Protein AF-A0A3E0NSW4-F1 (afdb_monomer)

Nearest PDB structures (foldseek):
  7zkp-assembly1_A  TM=2.364E-01  e=5.242E+00  Yarrowia lipolytica

Solvent-accessible surface area (backbone atoms only — not comparable to full-atom values): 11946 Å² total; per-residue (Å²): 139,84,84,80,81,76,79,80,78,79,78,86,52,72,66,61,54,51,54,52,55,52,53,52,49,58,53,45,68,64,45,51,64,57,50,54,53,53,49,52,54,51,24,51,52,48,34,55,50,50,49,51,54,52,52,52,30,52,51,55,50,52,54,52,48,53,53,28,44,77,70,74,61,62,73,70,96,61,79,60,75,42,60,52,77,40,79,48,53,70,68,55,54,33,53,69,34,46,32,94,87,58,87,56,57,48,94,72,75,78,61,51,42,56,79,67,43,60,55,46,37,30,50,24,31,42,68,86,66,70,98,84,69,78,85,79,78,62,68,43,43,37,40,34,37,69,33,52,55,63,96,81,46,68,74,64,90,77,72,78,74,70,89,82,71,80,68,90,66,63,66,84,59,57,76,48,56,40,30,37,38,75,97,40,62,61,32,61,78,37,77,84,75,84,132

pLDDT: mean 74.14, std 17.78, range [32.06, 97.12]

Mean predicted aligned error: 11.49 Å

Secondary structure (DSSP, 8-state):
---------PPPPHHHHHHHHHHHHHHHHHHHHHHHHHHHHHHHHHHHHHHHHHHHHHHHHHHHHHHHHHTT----SS-TT-SS-EEE-HHHHHHHHS-SSS--S-S----B-TTSPBPEEEEEE-----TTS--S--EEEEEEEPPPPBTTBPPPTTTT-S-----PPPTT--SS-EEEETTEEEE-PPP----

Radius of gyration: 26.44 Å; Cα contacts (8 Å, |Δi|>4): 235; chains: 1; bounding box: 97×44×67 Å

Structure (mmCIF, N/CA/C/O backbone):
data_AF-A0A3E0NSW4-F1
#
_entry.id   AF-A0A3E0NSW4-F1
#
loop_
_atom_site.group_PDB
_atom_site.id
_atom_site.type_symbol
_atom_site.label_atom_id
_atom_site.label_alt_id
_atom_site.label_comp_id
_atom_site.label_asym_id
_atom_site.label_entity_id
_atom_site.label_seq_id
_atom_site.pdbx_PDB_ins_code
_atom_site.Cartn_x
_atom_site.Cartn_y
_atom_site.Cartn_z
_atom_site.occupancy
_atom_site.B_iso_or_equiv
_atom_site.auth_seq_id
_atom_site.auth_comp_id
_atom_site.auth_asym_id
_atom_site.auth_atom_id
_atom_site.pdbx_PDB_model_num
ATOM 1 N N . MET A 1 1 ? -68.746 24.363 23.152 1.00 44.44 1 MET A N 1
ATOM 2 C CA . MET A 1 1 ? -67.810 23.915 24.208 1.00 44.44 1 MET A CA 1
ATOM 3 C C . MET A 1 1 ? -66.669 23.159 23.544 1.00 44.44 1 MET A C 1
ATOM 5 O O . MET A 1 1 ? -66.931 22.133 22.938 1.00 44.44 1 MET A O 1
ATOM 9 N N . LEU A 1 2 ? -65.439 23.674 23.608 1.00 59.16 2 LEU A N 1
ATOM 10 C CA . LEU A 1 2 ? -64.235 23.021 23.075 1.00 59.16 2 LEU A CA 1
ATOM 11 C C . LEU A 1 2 ? -63.322 22.696 24.264 1.00 59.16 2 LEU A C 1
ATOM 13 O O . LEU A 1 2 ? -62.703 23.588 24.843 1.00 59.16 2 LEU A O 1
ATOM 17 N N . GLN A 1 3 ? -63.311 21.428 24.682 1.00 62.03 3 GLN A N 1
ATOM 18 C CA . GLN A 1 3 ? -62.452 20.938 25.759 1.00 62.03 3 GLN A CA 1
ATOM 19 C C . GLN A 1 3 ? -61.011 20.835 25.251 1.00 62.03 3 GLN A C 1
ATOM 21 O O . GLN A 1 3 ? -60.689 20.054 24.360 1.00 62.03 3 GLN A O 1
ATOM 26 N N . LYS A 1 4 ? -60.142 21.663 25.829 1.00 62.16 4 LYS A N 1
ATOM 27 C CA . LYS A 1 4 ? -58.712 21.736 25.535 1.00 62.16 4 LYS A CA 1
ATOM 28 C C . LYS A 1 4 ? -58.022 20.494 26.115 1.00 62.16 4 LYS A C 1
ATOM 30 O O . LYS A 1 4 ? -57.867 20.383 27.331 1.00 62.16 4 LYS A O 1
ATOM 35 N N . LEU A 1 5 ? -57.619 19.561 25.254 1.00 68.56 5 LEU A N 1
ATOM 36 C CA . LEU A 1 5 ? -56.777 18.422 25.622 1.00 68.56 5 LEU A CA 1
ATOM 37 C C . LEU A 1 5 ? -55.407 18.951 26.070 1.00 68.56 5 LEU A C 1
ATOM 39 O O . LEU A 1 5 ? -54.613 19.445 25.271 1.00 68.56 5 LEU A O 1
ATOM 43 N N . ARG A 1 6 ? -55.149 18.914 27.379 1.00 65.62 6 ARG A N 1
ATOM 44 C CA . ARG A 1 6 ? -53.868 19.319 27.963 1.00 65.62 6 ARG A CA 1
ATOM 45 C C . ARG A 1 6 ? -52.863 18.185 27.755 1.00 65.62 6 ARG A C 1
ATOM 47 O O . ARG A 1 6 ? -52.816 17.261 28.563 1.00 65.62 6 ARG A O 1
ATOM 54 N N . ASN A 1 7 ? -52.076 18.263 26.681 1.00 64.69 7 ASN A N 1
ATOM 55 C CA . ASN A 1 7 ? -50.923 17.387 26.466 1.00 64.69 7 ASN A CA 1
ATOM 56 C C . ASN A 1 7 ? -49.967 17.512 27.659 1.00 64.69 7 ASN A C 1
ATOM 58 O O . ASN A 1 7 ? -49.338 18.548 27.866 1.00 64.69 7 ASN A O 1
ATOM 62 N N . ARG A 1 8 ? -49.885 16.456 28.472 1.00 65.94 8 ARG A N 1
ATOM 63 C CA . ARG A 1 8 ? -48.862 16.305 29.507 1.00 65.94 8 ARG A CA 1
ATOM 64 C C . ARG A 1 8 ? -47.557 15.919 28.819 1.00 65.94 8 ARG A C 1
ATOM 66 O O . ARG A 1 8 ? -47.275 14.740 28.651 1.00 65.94 8 ARG A O 1
ATOM 73 N N . GLN A 1 9 ? -46.784 16.910 28.391 1.00 68.31 9 GLN A N 1
ATOM 74 C CA . GLN A 1 9 ? -45.377 16.689 28.066 1.00 68.31 9 GLN A CA 1
ATOM 75 C C . GLN A 1 9 ? -44.645 16.405 29.384 1.00 68.31 9 GLN A C 1
ATOM 77 O O . GLN A 1 9 ? -44.501 17.292 30.223 1.00 68.31 9 GLN A O 1
ATOM 82 N N . GLY A 1 10 ? -44.288 15.139 29.608 1.00 74.25 10 GLY A N 1
ATOM 83 C CA . GLY A 1 10 ? -43.427 14.734 30.718 1.00 74.25 10 GLY A CA 1
ATOM 84 C C . GLY A 1 10 ? -42.009 15.249 30.478 1.00 74.25 10 GLY A C 1
ATOM 85 O O . GLY A 1 10 ? -41.475 15.081 29.385 1.00 74.25 10 GLY A O 1
ATOM 86 N N . GLY A 1 11 ? -41.427 15.920 31.472 1.00 78.00 11 GLY A N 1
ATOM 87 C CA . GLY A 1 11 ? -40.027 16.340 31.431 1.00 78.00 11 GLY A CA 1
ATOM 88 C C . GLY A 1 11 ? -39.089 15.147 31.625 1.00 78.00 11 GLY A C 1
ATOM 89 O O . GLY A 1 11 ? -39.410 14.232 32.379 1.00 78.00 11 GLY A O 1
ATOM 90 N N . PHE A 1 12 ? -37.941 15.176 30.949 1.00 79.88 12 PHE A N 1
ATOM 91 C CA . PHE A 1 12 ? -36.874 14.181 31.081 1.00 79.88 12 PHE A CA 1
ATOM 92 C C . PHE A 1 12 ? -36.301 14.219 32.504 1.00 79.88 12 PHE A C 1
ATOM 94 O O . PHE A 1 12 ? -35.966 15.302 32.996 1.00 79.88 12 PHE A O 1
ATOM 101 N N . THR A 1 13 ? -36.190 13.079 33.187 1.00 91.25 13 THR A N 1
ATOM 102 C CA . THR A 1 13 ? -35.596 13.060 34.529 1.00 91.25 13 THR A CA 1
ATOM 103 C C . THR A 1 13 ? -34.068 12.995 34.446 1.00 91.25 13 THR A C 1
ATOM 105 O O . THR A 1 13 ? -33.490 12.3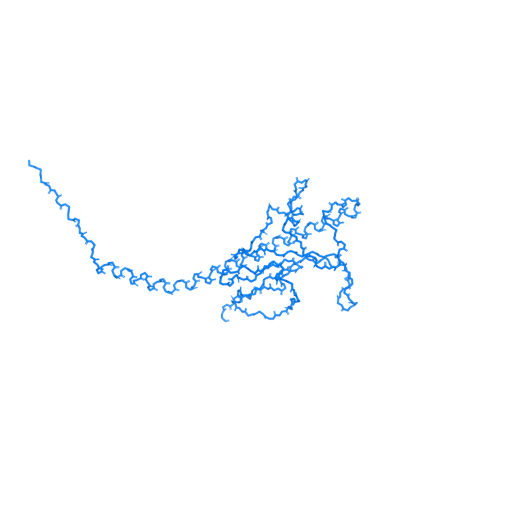66 33.559 1.00 91.25 13 THR A O 1
ATOM 108 N N . LEU A 1 14 ? -33.375 13.633 35.397 1.00 90.81 14 LEU A N 1
ATOM 109 C CA . LEU A 1 14 ? -31.908 13.569 35.474 1.00 90.81 14 LEU A CA 1
ATOM 110 C C . LEU A 1 14 ? -31.402 12.138 35.703 1.00 90.81 14 LEU A C 1
ATOM 112 O O . LEU A 1 14 ? -30.326 11.783 35.228 1.00 90.81 14 LEU A O 1
ATOM 116 N N . ILE A 1 15 ? -32.183 11.315 36.410 1.00 92.94 15 ILE A N 1
ATOM 117 C CA . ILE A 1 15 ? -31.828 9.921 36.681 1.00 92.94 15 ILE A CA 1
ATOM 118 C C . ILE A 1 15 ? -31.930 9.047 35.426 1.00 92.94 15 ILE A C 1
ATOM 120 O O . ILE A 1 15 ? -31.058 8.209 35.210 1.00 92.94 15 ILE A O 1
ATOM 124 N N . GLU A 1 16 ? -32.922 9.283 34.560 1.00 91.75 16 GLU A N 1
ATOM 125 C CA . GLU A 1 16 ? -33.013 8.610 33.258 1.00 91.75 16 GLU A CA 1
ATOM 126 C C . GLU A 1 16 ? -31.796 8.936 32.393 1.00 91.75 16 GLU A C 1
ATOM 128 O O . GLU A 1 16 ? -31.200 8.032 31.810 1.00 91.75 16 GLU A O 1
ATOM 133 N N . LEU A 1 17 ? -31.363 10.201 32.370 1.00 91.62 17 LEU A N 1
ATOM 134 C CA . LEU A 1 17 ? -30.158 10.583 31.633 1.00 91.62 17 LEU A CA 1
ATOM 135 C C . LEU A 1 17 ? -28.900 9.906 32.196 1.00 91.62 17 LEU A C 1
ATOM 137 O O . LEU A 1 17 ? -28.071 9.415 31.432 1.00 91.62 17 LEU A O 1
ATOM 141 N N . LEU A 1 18 ? -28.777 9.849 33.525 1.00 94.19 18 LEU A N 1
ATOM 142 C CA . LEU A 1 18 ? -27.638 9.246 34.223 1.00 94.19 18 LEU A CA 1
ATOM 143 C C . LEU A 1 18 ? -27.483 7.750 33.927 1.00 94.19 18 LEU A C 1
ATOM 145 O O . LEU A 1 18 ? -26.371 7.283 33.687 1.00 94.19 18 LEU A O 1
ATOM 149 N N . ILE A 1 19 ? -28.584 6.998 33.910 1.00 95.06 19 ILE A N 1
ATOM 150 C CA . ILE A 1 19 ? -28.545 5.561 33.607 1.00 95.06 19 ILE A CA 1
ATOM 151 C C . ILE A 1 19 ? -28.139 5.332 32.146 1.00 95.06 19 ILE A C 1
ATOM 153 O O . ILE A 1 19 ? -27.338 4.442 31.860 1.00 95.06 19 ILE A O 1
ATOM 157 N N . VAL A 1 20 ? -28.632 6.159 31.219 1.00 95.50 20 VAL A N 1
ATOM 158 C CA . VAL A 1 20 ? -28.308 6.035 29.790 1.00 95.50 20 VAL A CA 1
ATOM 159 C C . VAL A 1 20 ? -26.815 6.247 29.540 1.00 95.50 20 VAL A C 1
ATOM 161 O O . VAL A 1 20 ? -26.183 5.412 28.890 1.00 95.50 20 VAL A O 1
ATOM 164 N N . ILE A 1 21 ? -26.220 7.310 30.091 1.00 96.19 21 ILE A N 1
ATOM 165 C CA . ILE A 1 21 ? -24.779 7.556 29.919 1.00 96.19 21 ILE A CA 1
ATOM 166 C C . ILE A 1 21 ? -23.926 6.482 30.605 1.00 96.19 21 ILE A C 1
ATOM 168 O O . ILE A 1 21 ? -22.865 6.138 30.088 1.00 96.19 21 ILE A O 1
ATOM 172 N N . ALA A 1 22 ? -24.397 5.905 31.717 1.00 96.44 22 ALA A N 1
ATOM 173 C CA . ALA A 1 22 ? -23.704 4.812 32.395 1.00 96.44 22 ALA A CA 1
ATOM 174 C C . ALA A 1 22 ? -23.644 3.549 31.519 1.00 96.44 22 ALA A C 1
ATOM 176 O O . ALA A 1 22 ? -22.578 2.953 31.372 1.00 96.44 22 ALA A O 1
ATOM 177 N N . ILE A 1 23 ? -24.758 3.172 30.880 1.00 96.81 23 ILE A N 1
ATOM 178 C CA . ILE A 1 23 ? -24.804 2.014 29.973 1.00 96.81 23 ILE A CA 1
ATOM 179 C C . ILE A 1 23 ? -23.928 2.258 28.735 1.00 96.81 23 ILE A C 1
ATOM 181 O O . ILE A 1 23 ? -23.138 1.387 28.367 1.00 96.81 23 ILE A O 1
ATOM 185 N N . ILE A 1 24 ? -24.014 3.447 28.123 1.00 96.62 24 ILE A N 1
ATOM 186 C CA . ILE A 1 24 ? -23.165 3.816 26.977 1.00 96.62 24 ILE A CA 1
ATOM 187 C C . ILE A 1 24 ? -21.681 3.765 27.368 1.00 96.62 24 ILE A C 1
ATOM 189 O O . ILE A 1 24 ? -20.874 3.245 26.601 1.00 96.62 24 ILE A O 1
ATOM 193 N N . GLY A 1 25 ? -21.325 4.236 28.568 1.00 96.81 25 GLY A N 1
ATOM 194 C CA . GLY A 1 25 ? -19.955 4.195 29.083 1.00 96.81 25 GLY A CA 1
ATOM 195 C C . GLY A 1 25 ? -19.394 2.776 29.203 1.00 96.81 25 GLY A C 1
ATOM 196 O O . GLY A 1 25 ? -18.266 2.530 28.778 1.00 96.81 25 GLY A O 1
ATOM 197 N N . ILE A 1 26 ? -20.189 1.824 29.706 1.00 96.25 26 ILE A N 1
ATOM 198 C CA . ILE A 1 26 ? -19.780 0.412 29.823 1.00 96.25 26 ILE A CA 1
ATOM 199 C C . ILE A 1 26 ? -19.549 -0.207 28.439 1.00 96.25 26 ILE A C 1
ATOM 201 O O . ILE A 1 26 ? -18.533 -0.865 28.216 1.00 96.25 26 ILE A O 1
ATOM 205 N N . ILE A 1 27 ? -20.468 0.025 27.495 1.00 97.12 27 ILE A N 1
ATOM 206 C CA . ILE A 1 27 ? -20.349 -0.501 26.127 1.00 97.12 27 ILE A CA 1
ATOM 207 C C . ILE A 1 27 ? -19.118 0.096 25.433 1.00 97.12 27 ILE A C 1
ATOM 209 O O . ILE A 1 27 ? -18.331 -0.636 24.832 1.00 97.12 27 ILE A O 1
ATOM 213 N N . ALA A 1 28 ? -18.923 1.412 25.548 1.00 95.75 28 ALA A N 1
ATOM 214 C CA . ALA A 1 28 ? -17.795 2.112 24.946 1.00 95.75 28 ALA A CA 1
ATOM 215 C C . ALA A 1 28 ? -16.447 1.607 25.484 1.00 95.75 28 ALA A C 1
ATOM 217 O O . ALA A 1 28 ? -15.529 1.390 24.696 1.00 95.75 28 ALA A O 1
ATOM 218 N N . ALA A 1 29 ? -16.335 1.349 26.792 1.00 95.62 29 ALA A N 1
ATOM 219 C CA . ALA A 1 29 ? -15.096 0.877 27.413 1.00 95.62 29 ALA A CA 1
ATOM 220 C C . ALA A 1 29 ? -14.592 -0.458 26.833 1.00 95.62 29 ALA A C 1
ATOM 222 O O . ALA A 1 29 ? -13.389 -0.637 26.666 1.00 95.62 29 ALA A O 1
ATOM 223 N N . ILE A 1 30 ? -15.500 -1.378 26.491 1.00 94.38 30 ILE A N 1
ATOM 224 C CA . ILE A 1 30 ? -15.143 -2.680 25.902 1.00 94.38 30 ILE A CA 1
ATOM 225 C C . ILE A 1 30 ? -14.949 -2.560 24.383 1.00 94.38 30 ILE A C 1
ATOM 227 O O . ILE A 1 30 ? -14.081 -3.211 23.802 1.00 94.38 30 ILE A O 1
ATOM 231 N N . LEU A 1 31 ? -15.758 -1.729 23.722 1.00 94.38 31 LEU A N 1
ATOM 232 C CA . LEU A 1 31 ? -15.788 -1.636 22.265 1.00 94.38 31 LEU A CA 1
ATOM 233 C C . LEU A 1 31 ? -14.609 -0.843 21.684 1.00 94.38 31 LEU A C 1
ATOM 235 O O . LEU A 1 31 ? -14.054 -1.250 20.665 1.00 94.38 31 LEU A O 1
ATOM 239 N N . ILE A 1 32 ? -14.227 0.274 22.309 1.00 94.25 32 ILE A N 1
ATOM 240 C CA . ILE A 1 32 ? -13.189 1.184 21.799 1.00 94.25 32 ILE A CA 1
ATOM 241 C C . ILE A 1 32 ? -11.845 0.481 21.539 1.00 94.25 32 ILE A C 1
ATOM 243 O O . ILE A 1 32 ? -11.350 0.616 20.420 1.00 94.25 32 ILE A O 1
ATOM 247 N N . PRO A 1 33 ? -11.237 -0.276 22.477 1.00 90.19 33 PRO A N 1
ATOM 248 C CA . PRO A 1 33 ? -9.936 -0.900 22.218 1.00 90.19 33 PRO A CA 1
ATOM 249 C C . PRO A 1 33 ? -9.987 -1.897 21.051 1.00 90.19 33 PRO A C 1
ATOM 251 O O . PRO A 1 33 ? -9.112 -1.882 20.186 1.00 90.19 33 PRO A O 1
ATOM 254 N N . ASN A 1 34 ? -11.054 -2.697 20.967 1.00 90.25 34 ASN A N 1
ATOM 255 C CA . ASN A 1 34 ? -11.255 -3.655 19.878 1.00 90.25 34 ASN A CA 1
ATOM 256 C C . ASN A 1 34 ? -11.450 -2.957 18.526 1.00 90.25 34 ASN A C 1
ATOM 258 O O . ASN A 1 34 ? -10.921 -3.404 17.509 1.00 90.25 34 ASN A O 1
ATOM 262 N N . LEU A 1 35 ? -12.192 -1.847 18.511 1.00 91.88 35 LEU A N 1
ATOM 263 C CA . LEU A 1 35 ? -12.380 -1.037 17.313 1.00 91.88 35 LEU A CA 1
ATOM 264 C C . LEU A 1 35 ? -11.054 -0.435 16.839 1.00 91.88 35 LEU A C 1
ATOM 266 O O . LEU A 1 35 ? -10.766 -0.470 15.646 1.00 91.88 35 LEU A O 1
ATOM 270 N N . LEU A 1 36 ? -10.237 0.092 17.755 1.00 89.88 36 LEU A N 1
ATOM 271 C CA . LEU A 1 36 ? -8.941 0.678 17.413 1.00 89.88 36 LEU A CA 1
ATOM 272 C C . LEU A 1 36 ? -8.004 -0.352 16.774 1.00 89.88 36 LEU A C 1
ATOM 274 O O . LEU A 1 36 ? -7.417 -0.055 15.735 1.00 89.88 36 LEU A O 1
ATOM 278 N N . ASP A 1 37 ? -7.911 -1.562 17.327 1.00 86.69 37 ASP A N 1
ATOM 279 C CA . ASP A 1 37 ? -7.108 -2.643 16.741 1.00 86.69 37 ASP A CA 1
ATOM 280 C C . ASP A 1 37 ? -7.657 -3.097 15.375 1.00 86.69 37 ASP A C 1
ATOM 282 O O . ASP A 1 37 ? -6.906 -3.231 14.407 1.00 86.69 37 ASP A O 1
ATOM 286 N N . ALA A 1 38 ? -8.980 -3.245 15.241 1.00 89.25 38 ALA A N 1
ATOM 287 C CA . ALA A 1 38 ? -9.609 -3.574 13.962 1.00 89.25 38 ALA A CA 1
ATOM 288 C C . ALA A 1 38 ? -9.317 -2.520 12.877 1.00 89.25 38 ALA A C 1
ATOM 290 O O . ALA A 1 38 ? -9.060 -2.872 11.722 1.00 89.25 38 ALA A O 1
ATOM 291 N N . LEU A 1 39 ? -9.301 -1.235 13.248 1.00 89.69 39 LEU A N 1
ATOM 292 C CA . LEU A 1 39 ? -8.916 -0.149 12.349 1.00 89.69 39 LEU A CA 1
ATOM 293 C C . LEU A 1 39 ? -7.444 -0.258 11.930 1.00 89.69 39 LEU A C 1
ATOM 295 O O . LEU A 1 39 ? -7.165 -0.124 10.740 1.00 89.69 39 LEU A O 1
ATOM 299 N N . GLN A 1 40 ? -6.513 -0.553 12.848 1.00 87.12 40 GLN A N 1
ATOM 300 C CA . GLN A 1 40 ? -5.096 -0.750 12.491 1.00 87.12 40 GLN A CA 1
ATOM 301 C C . GLN A 1 40 ? -4.917 -1.917 11.513 1.00 87.12 40 GLN A C 1
ATOM 303 O O . GLN A 1 40 ? -4.267 -1.766 10.478 1.00 87.12 40 GLN A O 1
ATOM 308 N N . LYS A 1 41 ? -5.582 -3.049 11.767 1.00 85.94 41 LYS A N 1
ATOM 309 C CA . LYS A 1 41 ? -5.580 -4.209 10.859 1.00 85.94 41 LYS A CA 1
ATOM 310 C C . LYS A 1 41 ? -6.140 -3.868 9.483 1.00 85.94 41 LYS A C 1
ATOM 312 O O . LYS A 1 41 ? -5.630 -4.346 8.472 1.00 85.94 41 LYS A O 1
ATOM 317 N N . SER A 1 42 ? -7.197 -3.059 9.424 1.00 90.38 42 SER A N 1
ATOM 318 C CA . SER A 1 42 ? -7.780 -2.625 8.152 1.00 90.38 42 SER A CA 1
ATOM 319 C C . SER A 1 42 ? -6.817 -1.745 7.358 1.00 90.38 42 SER A C 1
ATOM 321 O O . SER A 1 42 ? -6.667 -1.949 6.155 1.00 90.38 42 SER A O 1
ATOM 323 N N . LYS A 1 43 ? -6.156 -0.789 8.022 1.00 90.44 43 LYS A N 1
ATOM 324 C CA . LYS A 1 43 ? -5.154 0.095 7.406 1.00 90.44 43 LYS A CA 1
ATOM 325 C C . LYS A 1 43 ? -4.001 -0.707 6.820 1.00 90.44 43 LYS A C 1
ATOM 327 O O . LYS A 1 43 ? -3.689 -0.570 5.647 1.00 90.44 43 LYS A O 1
ATOM 332 N N . GLN A 1 44 ? -3.481 -1.638 7.604 1.00 86.69 44 GLN A N 1
ATOM 333 C CA . GLN A 1 44 ? -2.424 -2.545 7.193 1.00 86.69 44 GLN A CA 1
ATOM 334 C C . GLN A 1 44 ? -2.794 -3.414 5.988 1.00 86.69 44 GLN A C 1
ATOM 336 O O . GLN A 1 44 ? -2.022 -3.532 5.041 1.00 86.69 44 GLN A O 1
ATOM 341 N N . LYS A 1 45 ? -3.986 -4.021 5.997 1.00 88.88 45 LYS A N 1
ATOM 342 C CA . LYS A 1 45 ? -4.458 -4.833 4.866 1.00 88.88 45 LYS A CA 1
ATOM 343 C C . LYS A 1 45 ? -4.587 -4.011 3.589 1.00 88.88 45 LYS A C 1
ATOM 345 O O . LYS A 1 45 ? -4.255 -4.527 2.526 1.00 88.88 45 LYS A O 1
ATOM 350 N N . ARG A 1 46 ? -5.052 -2.763 3.702 1.00 92.75 46 ARG A N 1
ATOM 351 C CA . ARG A 1 46 ? -5.092 -1.818 2.583 1.00 92.75 46 ARG A CA 1
ATOM 352 C C . ARG A 1 46 ? -3.681 -1.562 2.057 1.00 92.75 46 ARG A C 1
ATOM 354 O O . ARG A 1 46 ? -3.448 -1.829 0.887 1.00 92.75 46 ARG A O 1
ATOM 361 N N . THR A 1 47 ? -2.741 -1.195 2.931 1.00 91.69 47 THR A N 1
ATOM 362 C CA . THR A 1 47 ? -1.334 -0.976 2.564 1.00 91.69 47 THR A CA 1
ATOM 363 C C . THR A 1 47 ? -0.750 -2.163 1.795 1.00 91.69 47 THR A C 1
ATOM 365 O O . THR A 1 47 ? -0.214 -2.020 0.703 1.00 91.69 47 THR A O 1
ATOM 368 N N . MET A 1 48 ? -0.920 -3.381 2.312 1.00 89.75 48 MET A N 1
ATOM 369 C CA . MET A 1 48 ? -0.399 -4.580 1.651 1.00 89.75 48 MET A CA 1
ATOM 370 C C . MET A 1 48 ? -1.068 -4.872 0.300 1.00 89.75 48 MET A C 1
ATOM 372 O O . MET A 1 48 ? -0.435 -5.449 -0.586 1.00 89.75 48 MET A O 1
ATOM 376 N N . ALA A 1 49 ? -2.354 -4.550 0.145 1.00 92.81 49 ALA A N 1
ATOM 377 C CA . ALA A 1 49 ? -3.068 -4.724 -1.117 1.00 92.81 49 ALA A CA 1
ATOM 378 C C . ALA A 1 49 ? -2.589 -3.716 -2.171 1.00 92.81 49 ALA A C 1
ATOM 380 O O . ALA A 1 49 ? -2.346 -4.106 -3.315 1.00 92.81 49 ALA A O 1
ATOM 381 N N . ASP A 1 50 ? -2.391 -2.466 -1.758 1.00 94.56 50 ASP A N 1
ATOM 382 C CA . ASP A 1 50 ? -1.852 -1.388 -2.583 1.00 94.56 50 ASP A CA 1
ATOM 383 C C . ASP A 1 50 ? -0.448 -1.763 -3.085 1.00 94.56 50 ASP A C 1
ATOM 385 O O . ASP A 1 50 ? -0.230 -1.836 -4.292 1.00 94.56 50 ASP A O 1
ATOM 389 N N . MET A 1 51 ? 0.462 -2.162 -2.186 1.00 91.88 51 MET A N 1
ATOM 390 C CA . MET A 1 51 ? 1.824 -2.592 -2.545 1.00 91.88 51 MET A CA 1
ATOM 391 C C . MET A 1 51 ? 1.838 -3.770 -3.529 1.00 91.88 51 MET A C 1
ATOM 393 O O . MET A 1 51 ? 2.595 -3.761 -4.496 1.00 91.88 51 MET A O 1
ATOM 397 N N . ARG A 1 52 ? 0.982 -4.783 -3.331 1.00 92.44 52 ARG A N 1
ATOM 398 C CA . ARG A 1 52 ? 0.877 -5.919 -4.268 1.00 92.44 52 ARG A CA 1
ATOM 399 C C . ARG A 1 52 ? 0.396 -5.485 -5.648 1.00 92.44 52 ARG A C 1
ATOM 401 O O . ARG A 1 52 ? 0.901 -5.986 -6.648 1.00 92.44 52 ARG A O 1
ATOM 408 N N . THR A 1 53 ? -0.595 -4.599 -5.691 1.00 94.75 53 THR A N 1
ATOM 409 C CA . THR A 1 53 ? -1.195 -4.127 -6.943 1.00 94.75 53 THR A CA 1
ATOM 410 C C . THR A 1 53 ? -0.196 -3.276 -7.718 1.00 94.75 53 THR A C 1
ATOM 412 O O . THR A 1 53 ? 0.035 -3.536 -8.897 1.00 94.75 53 THR A O 1
ATOM 415 N N . THR A 1 54 ? 0.465 -2.331 -7.046 1.00 93.50 54 THR A N 1
ATOM 416 C CA . THR A 1 54 ? 1.523 -1.511 -7.645 1.00 93.50 54 THR A CA 1
ATOM 417 C C . THR A 1 54 ? 2.698 -2.374 -8.096 1.00 93.50 54 THR A C 1
ATOM 419 O O . THR A 1 54 ? 3.152 -2.251 -9.226 1.00 93.50 54 THR A O 1
ATOM 422 N N . GLY A 1 55 ? 3.144 -3.319 -7.267 1.00 90.56 55 GLY A N 1
ATOM 423 C CA . GLY A 1 55 ? 4.224 -4.239 -7.613 1.00 90.56 55 GLY A CA 1
ATOM 424 C C . GLY A 1 55 ? 3.928 -5.099 -8.846 1.00 90.56 55 GLY A C 1
ATOM 425 O O . GLY A 1 55 ? 4.786 -5.264 -9.711 1.00 90.56 55 GLY A O 1
ATOM 426 N N . ALA A 1 56 ? 2.697 -5.603 -8.975 1.00 92.19 56 ALA A N 1
ATOM 427 C CA . ALA A 1 56 ? 2.258 -6.324 -10.169 1.00 92.19 56 ALA A CA 1
ATOM 428 C C . ALA A 1 56 ? 2.247 -5.430 -11.421 1.00 92.19 56 ALA A C 1
ATOM 430 O O . ALA A 1 56 ? 2.667 -5.876 -12.489 1.00 92.19 56 ALA A O 1
ATOM 431 N N . ALA A 1 57 ? 1.817 -4.171 -11.288 1.00 92.50 57 ALA A N 1
ATOM 432 C CA . ALA A 1 57 ? 1.845 -3.195 -12.376 1.00 92.50 57 ALA A CA 1
ATOM 433 C C . ALA A 1 57 ? 3.284 -2.883 -12.825 1.00 92.50 57 ALA A C 1
ATOM 435 O O . ALA A 1 57 ? 3.555 -2.862 -14.024 1.00 92.50 57 ALA A O 1
ATOM 436 N N . VAL A 1 58 ? 4.222 -2.733 -11.882 1.00 87.62 58 VAL A N 1
ATOM 437 C CA . VAL A 1 58 ? 5.651 -2.556 -12.192 1.00 87.62 58 VAL A CA 1
ATOM 438 C C . VAL A 1 58 ? 6.204 -3.762 -12.949 1.00 87.62 58 VAL A C 1
ATOM 440 O O . VAL A 1 58 ? 6.909 -3.578 -13.934 1.00 87.62 58 VAL A O 1
ATOM 443 N N . PHE A 1 59 ? 5.866 -4.995 -12.559 1.00 86.56 59 PHE A N 1
ATOM 444 C CA . PHE A 1 59 ? 6.326 -6.175 -13.300 1.00 86.56 59 PHE A CA 1
ATOM 445 C C . PHE A 1 59 ? 5.768 -6.266 -14.715 1.00 86.56 59 PHE A C 1
ATOM 447 O O . PHE A 1 59 ? 6.500 -6.653 -15.626 1.00 86.56 59 PHE A O 1
ATOM 454 N N . ALA A 1 60 ? 4.497 -5.911 -14.905 1.00 88.69 60 ALA A N 1
ATOM 455 C CA . ALA A 1 60 ? 3.911 -5.840 -16.237 1.00 88.69 60 ALA A CA 1
ATOM 456 C C . ALA A 1 60 ? 4.662 -4.817 -17.103 1.00 88.69 60 ALA A C 1
ATOM 458 O O . ALA A 1 60 ? 5.073 -5.146 -18.213 1.00 88.69 60 ALA A O 1
ATOM 459 N N . TRP A 1 61 ? 4.946 -3.634 -16.552 1.00 87.19 61 TRP A N 1
ATOM 460 C CA . TRP A 1 61 ? 5.735 -2.616 -17.241 1.00 87.19 61 TRP A CA 1
ATOM 461 C C . TRP A 1 61 ? 7.162 -3.083 -17.569 1.00 87.19 61 TRP A C 1
ATOM 463 O O . TRP A 1 61 ? 7.595 -2.941 -18.708 1.00 87.19 61 TRP A O 1
ATOM 473 N N . ILE A 1 62 ? 7.879 -3.700 -16.621 1.00 81.31 62 ILE A N 1
ATOM 474 C CA . ILE A 1 62 ? 9.232 -4.241 -16.860 1.00 81.31 62 ILE A CA 1
ATOM 475 C C . ILE A 1 62 ? 9.214 -5.267 -18.000 1.00 81.31 62 ILE A C 1
ATOM 477 O O . ILE A 1 62 ? 10.123 -5.285 -18.829 1.00 81.31 62 ILE A O 1
ATOM 481 N N . SER A 1 63 ? 8.193 -6.129 -18.047 1.00 83.00 63 SER A N 1
ATOM 482 C CA . SER A 1 63 ? 8.040 -7.133 -19.105 1.00 83.00 63 SER A CA 1
ATOM 483 C C . SER A 1 63 ? 7.876 -6.488 -20.484 1.00 83.00 63 SER A C 1
ATOM 485 O O . SER A 1 63 ? 8.531 -6.906 -21.442 1.00 83.00 63 SER A O 1
ATOM 487 N N . ASP A 1 64 ? 7.034 -5.462 -20.587 1.00 81.94 64 ASP A N 1
ATOM 488 C CA . ASP A 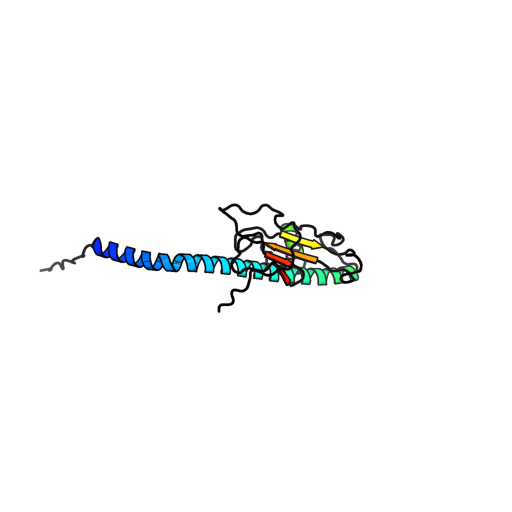1 64 ? 6.796 -4.751 -21.844 1.00 81.94 64 ASP A CA 1
ATOM 489 C C . ASP A 1 64 ? 8.019 -3.920 -22.263 1.00 81.94 64 ASP A C 1
ATOM 491 O O . ASP A 1 64 ? 8.395 -3.924 -23.438 1.00 81.94 64 ASP A O 1
ATOM 495 N N . GLU A 1 65 ? 8.714 -3.289 -21.314 1.00 78.62 65 GLU A N 1
ATOM 496 C CA . GLU A 1 65 ? 9.940 -2.532 -21.582 1.00 78.62 65 GLU A CA 1
ATOM 497 C C . GLU A 1 65 ? 11.090 -3.442 -22.037 1.00 78.62 65 GLU A C 1
ATOM 499 O O . GLU A 1 65 ? 11.852 -3.091 -22.944 1.00 78.62 65 GLU A O 1
ATOM 504 N N . ALA A 1 66 ? 11.204 -4.648 -21.472 1.00 76.38 66 ALA A N 1
ATOM 505 C CA . ALA A 1 66 ? 12.169 -5.645 -21.927 1.00 76.38 66 ALA A CA 1
ATOM 506 C C . ALA A 1 66 ? 11.897 -6.058 -23.385 1.00 76.38 66 ALA A C 1
ATOM 508 O O . ALA A 1 66 ? 12.828 -6.152 -24.193 1.00 76.38 66 ALA A O 1
ATOM 509 N N . ALA A 1 67 ? 10.624 -6.245 -23.752 1.00 77.94 67 ALA A N 1
ATOM 510 C CA . ALA A 1 67 ? 10.227 -6.536 -25.127 1.00 77.94 67 ALA A CA 1
ATOM 511 C C . ALA A 1 67 ? 10.507 -5.352 -26.073 1.00 77.94 67 ALA A C 1
ATOM 513 O O . ALA A 1 67 ? 11.047 -5.551 -27.165 1.00 77.94 67 ALA A O 1
ATOM 514 N N . ALA A 1 68 ? 10.207 -4.121 -25.649 1.00 75.56 68 ALA A N 1
ATOM 515 C CA . ALA A 1 68 ? 10.495 -2.905 -26.409 1.00 75.56 68 ALA A CA 1
ATOM 516 C C . ALA A 1 68 ? 12.004 -2.714 -26.631 1.00 75.56 68 ALA A C 1
ATOM 518 O O . ALA A 1 68 ? 12.436 -2.405 -27.744 1.00 75.56 68 ALA A O 1
ATOM 519 N N . THR A 1 69 ? 12.819 -2.975 -25.605 1.00 75.25 69 THR A N 1
ATOM 520 C CA . THR A 1 69 ? 14.286 -2.934 -25.680 1.00 75.25 69 THR A CA 1
ATOM 521 C C . THR A 1 69 ? 14.820 -3.940 -26.694 1.00 75.25 69 THR A C 1
ATOM 523 O O . THR A 1 69 ? 15.608 -3.573 -27.565 1.00 75.25 69 THR A O 1
ATOM 526 N N . ALA A 1 70 ? 14.349 -5.191 -26.648 1.00 73.75 70 ALA A N 1
ATOM 527 C CA . ALA A 1 70 ? 14.740 -6.224 -27.609 1.00 73.75 70 ALA A CA 1
ATOM 528 C C . ALA A 1 70 ? 14.361 -5.862 -29.060 1.00 73.75 70 ALA A C 1
ATOM 530 O O . ALA A 1 70 ? 15.051 -6.257 -30.000 1.00 73.75 70 ALA A O 1
ATOM 531 N N . ALA A 1 71 ? 13.296 -5.077 -29.242 1.00 74.75 71 ALA A N 1
ATOM 532 C CA . ALA A 1 71 ? 12.860 -4.553 -30.534 1.00 74.75 71 ALA A CA 1
ATOM 533 C C . ALA A 1 71 ? 13.563 -3.244 -30.959 1.00 74.75 71 ALA A C 1
ATOM 535 O O . ALA A 1 71 ? 13.278 -2.728 -32.041 1.00 74.75 71 ALA A O 1
ATOM 536 N N . GLY A 1 72 ? 14.461 -2.687 -30.135 1.00 76.62 72 GLY A N 1
ATOM 537 C CA . GLY A 1 72 ? 15.131 -1.408 -30.398 1.00 76.62 72 GLY A CA 1
ATOM 538 C C . GLY A 1 72 ? 14.218 -0.181 -30.276 1.00 76.62 72 GLY A C 1
ATOM 539 O O . GLY A 1 72 ? 14.489 0.841 -30.899 1.00 76.62 72 GLY A O 1
ATOM 540 N N . GLN A 1 73 ? 13.128 -0.292 -29.515 1.00 73.69 73 GLN A N 1
ATOM 541 C CA . GLN A 1 73 ? 12.078 0.722 -29.342 1.00 73.69 73 GLN A CA 1
ATOM 542 C C . GLN A 1 73 ? 11.941 1.184 -27.879 1.00 73.69 73 GLN A C 1
ATOM 544 O O . GLN A 1 73 ? 10.905 1.727 -27.503 1.00 73.69 73 GLN A O 1
ATOM 549 N N . SER A 1 74 ? 12.953 0.943 -27.039 1.00 67.62 74 SER A N 1
ATOM 550 C CA . SER A 1 74 ? 12.938 1.386 -25.638 1.00 67.62 74 SER A CA 1
ATOM 551 C C . SER A 1 74 ? 12.854 2.910 -25.551 1.00 67.62 74 SER A C 1
ATOM 553 O O . SER A 1 74 ? 13.587 3.634 -26.230 1.00 67.62 74 SER A O 1
ATOM 555 N N . GLY A 1 75 ? 11.933 3.378 -24.714 1.00 61.22 75 GLY A N 1
ATOM 556 C CA . GLY A 1 75 ? 11.672 4.792 -24.463 1.00 61.22 75 GLY A CA 1
ATOM 557 C C . GLY A 1 75 ? 11.386 5.076 -22.993 1.00 61.22 75 GLY A C 1
ATOM 558 O O . GLY A 1 75 ? 10.757 6.093 -22.699 1.00 61.22 75 GLY A O 1
ATOM 559 N N . ALA A 1 76 ? 11.793 4.178 -22.084 1.00 60.31 76 ALA A N 1
ATOM 560 C CA . ALA A 1 76 ? 11.583 4.359 -20.656 1.00 60.31 76 ALA A CA 1
ATOM 561 C C . ALA A 1 76 ? 12.109 5.732 -20.194 1.00 60.31 76 ALA A C 1
ATOM 563 O O . ALA A 1 76 ? 13.234 6.110 -20.531 1.00 60.31 76 ALA A O 1
ATOM 564 N N . PRO A 1 77 ? 11.329 6.482 -19.392 1.00 52.00 77 PRO A N 1
ATOM 565 C CA . PRO A 1 77 ? 11.733 7.797 -18.894 1.00 52.00 77 PRO A CA 1
ATOM 566 C C . PRO A 1 77 ? 12.905 7.736 -17.899 1.00 52.00 77 PRO A C 1
ATOM 568 O O . PRO A 1 77 ? 13.437 8.775 -17.518 1.00 52.00 77 PRO A O 1
ATOM 571 N N . PHE A 1 78 ? 13.321 6.536 -17.488 1.00 51.78 78 PHE A N 1
ATOM 572 C CA . PHE A 1 78 ? 14.424 6.296 -16.572 1.00 51.78 78 PHE A CA 1
ATOM 573 C C . PHE A 1 78 ? 15.291 5.138 -17.072 1.00 51.78 78 PHE A C 1
ATOM 575 O O . PHE A 1 78 ? 14.796 4.176 -17.661 1.00 51.78 78 PHE A O 1
ATOM 582 N N . SER A 1 79 ? 16.602 5.239 -16.845 1.00 51.62 79 SER A N 1
ATOM 583 C CA . SER A 1 79 ? 17.538 4.188 -17.230 1.00 51.62 79 SER A CA 1
ATOM 584 C C . SER A 1 79 ? 17.571 3.122 -16.148 1.00 51.62 79 SER A C 1
ATOM 586 O O . SER A 1 79 ? 18.038 3.364 -15.040 1.00 51.62 79 SER A O 1
ATOM 588 N N . LEU A 1 80 ? 17.138 1.916 -16.499 1.00 49.84 80 LEU A N 1
ATOM 589 C CA . LEU A 1 80 ? 17.249 0.725 -15.661 1.00 49.84 80 LEU A CA 1
ATOM 590 C C . LEU A 1 80 ? 18.707 0.255 -15.462 1.00 49.84 80 LEU A C 1
ATOM 592 O O . LEU A 1 80 ? 18.951 -0.784 -14.882 1.00 49.84 80 LEU A O 1
ATOM 596 N N . THR A 1 81 ? 19.706 0.984 -15.947 1.00 48.44 81 THR A N 1
ATOM 597 C CA . THR A 1 81 ? 21.114 0.561 -15.912 1.00 48.44 81 THR A CA 1
ATOM 598 C C . THR A 1 81 ? 21.827 0.807 -14.580 1.00 48.44 81 THR A C 1
ATOM 600 O O . THR A 1 81 ? 23.049 0.668 -14.541 1.00 48.44 81 THR A O 1
ATOM 603 N N . ASP A 1 82 ? 21.128 1.238 -13.525 1.00 45.19 82 ASP A N 1
ATOM 604 C CA . ASP A 1 82 ? 21.756 1.414 -12.213 1.00 45.19 82 ASP A CA 1
ATOM 605 C C . ASP A 1 82 ? 21.777 0.077 -11.442 1.00 45.19 82 ASP A C 1
ATOM 607 O O . ASP A 1 82 ? 20.713 -0.494 -11.167 1.00 45.19 82 ASP A O 1
ATOM 611 N N . PRO A 1 83 ? 22.970 -0.445 -11.096 1.00 52.19 83 PRO A N 1
ATOM 612 C CA . PRO A 1 83 ? 23.110 -1.657 -10.297 1.00 52.19 83 PRO A CA 1
ATOM 613 C C . PRO A 1 83 ? 22.683 -1.488 -8.831 1.00 52.19 83 PRO A C 1
ATOM 615 O O . PRO A 1 83 ? 22.566 -2.485 -8.119 1.00 52.19 83 PRO A O 1
ATOM 618 N N . GLN A 1 84 ? 22.497 -0.256 -8.350 1.00 57.84 84 GLN A N 1
ATOM 619 C CA . GLN A 1 84 ? 22.037 0.035 -6.994 1.00 57.84 84 GLN A CA 1
ATOM 620 C C . GLN A 1 84 ? 20.507 0.166 -6.952 1.00 57.84 84 GLN A C 1
ATOM 622 O O . GLN A 1 84 ? 19.888 0.683 -7.880 1.00 57.84 84 GLN A O 1
ATOM 627 N N . LEU A 1 85 ? 19.890 -0.272 -5.845 1.00 63.12 85 LEU A N 1
ATOM 628 C CA . LEU A 1 85 ? 18.493 0.050 -5.530 1.00 63.12 85 LEU A CA 1
ATOM 629 C C . LEU A 1 85 ? 18.375 1.559 -5.324 1.00 63.12 85 LEU A C 1
ATOM 631 O O . LEU A 1 85 ? 18.619 2.071 -4.234 1.00 63.12 85 LEU A O 1
ATOM 635 N N . THR A 1 86 ? 18.028 2.271 -6.390 1.00 68.44 86 THR A N 1
ATOM 636 C CA . THR A 1 86 ? 17.816 3.717 -6.344 1.00 68.44 86 THR A CA 1
ATOM 637 C C . THR A 1 86 ? 16.392 4.003 -5.897 1.00 68.44 86 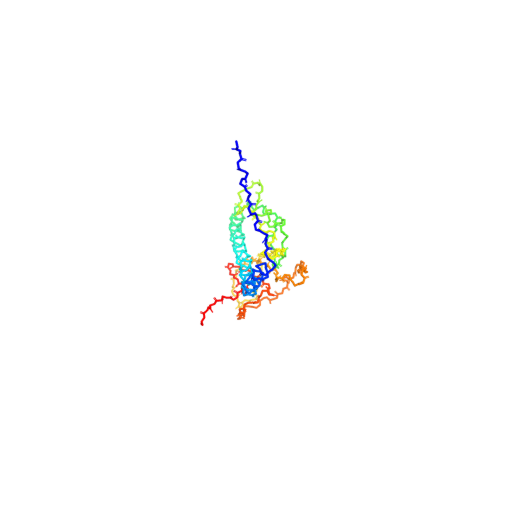THR A C 1
ATOM 639 O O . THR A 1 86 ? 15.455 3.323 -6.326 1.00 68.44 86 THR A O 1
ATOM 642 N N . SER A 1 87 ? 16.222 4.982 -5.004 1.00 72.88 87 SER A N 1
ATOM 643 C CA . SER A 1 87 ? 14.882 5.449 -4.664 1.00 72.88 87 SER A CA 1
ATOM 644 C C . SER A 1 87 ? 14.297 6.207 -5.854 1.00 72.88 87 SER A C 1
ATOM 646 O O . SER A 1 87 ? 14.969 6.994 -6.523 1.00 72.88 87 SER A O 1
ATOM 648 N N . VAL A 1 88 ? 13.031 5.930 -6.135 1.00 78.56 88 VAL A N 1
ATOM 649 C CA . VAL A 1 88 ? 12.274 6.483 -7.253 1.00 78.56 88 VAL A CA 1
ATOM 650 C C . VAL A 1 88 ? 11.158 7.332 -6.672 1.00 78.56 88 VAL A C 1
ATOM 652 O O . VAL A 1 88 ? 10.451 6.907 -5.754 1.00 78.56 88 VAL A O 1
ATOM 655 N N . THR A 1 89 ? 10.994 8.553 -7.180 1.00 84.25 89 THR A N 1
ATOM 656 C CA . THR A 1 89 ? 9.962 9.444 -6.647 1.00 84.25 89 THR A CA 1
ATOM 657 C C . THR A 1 89 ? 8.568 8.953 -7.034 1.00 84.25 89 THR A C 1
ATOM 659 O O . THR A 1 89 ? 8.380 8.273 -8.047 1.00 84.25 89 THR A O 1
ATOM 662 N N . HIS A 1 90 ? 7.551 9.353 -6.264 1.00 87.44 90 HIS A N 1
ATOM 663 C CA . HIS A 1 90 ? 6.157 9.061 -6.605 1.00 87.44 90 HIS A CA 1
ATOM 664 C C . HIS A 1 90 ? 5.772 9.573 -8.011 1.00 87.44 90 HIS A C 1
ATOM 666 O O . HIS A 1 90 ? 5.015 8.925 -8.736 1.00 87.44 90 HIS A O 1
ATOM 672 N N . SER A 1 91 ? 6.325 10.717 -8.427 1.00 87.69 91 SER A N 1
ATOM 673 C CA . SER A 1 91 ? 6.098 11.274 -9.764 1.00 87.69 91 SER A CA 1
ATOM 674 C C . SER A 1 91 ? 6.684 10.383 -10.859 1.00 87.69 91 SER A C 1
ATOM 676 O O . SER A 1 91 ? 6.034 10.169 -11.882 1.00 87.69 91 SER A O 1
ATOM 678 N N . ASP A 1 92 ? 7.886 9.848 -10.648 1.00 85.44 92 ASP A N 1
ATOM 679 C CA . ASP A 1 92 ? 8.560 8.999 -11.632 1.00 85.44 92 ASP A CA 1
ATOM 680 C C . ASP A 1 92 ? 7.801 7.682 -11.820 1.00 85.44 92 ASP A C 1
ATOM 682 O O . ASP A 1 92 ? 7.459 7.320 -12.947 1.00 85.44 92 ASP A O 1
ATOM 686 N N . ILE A 1 93 ? 7.440 7.006 -10.721 1.00 86.12 93 ILE A N 1
ATOM 687 C CA . ILE A 1 93 ? 6.657 5.762 -10.787 1.00 86.12 93 ILE A CA 1
ATOM 688 C C . ILE A 1 93 ? 5.269 5.993 -11.397 1.00 86.12 93 ILE A C 1
ATOM 690 O O . ILE A 1 93 ? 4.784 5.164 -12.165 1.00 86.12 93 ILE A O 1
ATOM 694 N N . THR A 1 94 ? 4.648 7.147 -11.144 1.00 90.38 94 THR A N 1
ATOM 695 C CA . THR A 1 94 ? 3.374 7.514 -11.777 1.00 90.38 94 THR A CA 1
ATOM 696 C C . THR A 1 94 ? 3.536 7.731 -13.276 1.00 90.38 94 THR A C 1
ATOM 698 O O . THR A 1 94 ? 2.712 7.246 -14.046 1.00 90.38 94 THR A O 1
ATOM 701 N N . GLY A 1 95 ? 4.616 8.382 -13.714 1.00 86.50 95 GLY A N 1
ATOM 702 C CA . GLY A 1 95 ? 4.919 8.542 -15.138 1.00 86.50 95 GLY A CA 1
ATOM 703 C C . GLY A 1 95 ? 5.119 7.210 -15.870 1.00 86.50 95 GLY A C 1
ATOM 704 O O . GLY A 1 95 ? 4.798 7.107 -17.052 1.00 86.50 95 GLY A O 1
ATOM 705 N N . ILE A 1 96 ? 5.605 6.189 -15.159 1.00 84.50 96 ILE A N 1
ATOM 706 C CA . ILE A 1 96 ? 5.829 4.837 -15.682 1.00 84.50 96 ILE A CA 1
ATOM 707 C C . ILE A 1 96 ? 4.529 4.024 -15.739 1.00 84.50 96 ILE A C 1
ATOM 709 O O . ILE A 1 96 ? 4.239 3.381 -16.747 1.00 84.50 96 ILE A O 1
ATOM 713 N N . LEU A 1 97 ? 3.750 4.027 -14.654 1.00 89.62 97 LEU A N 1
ATO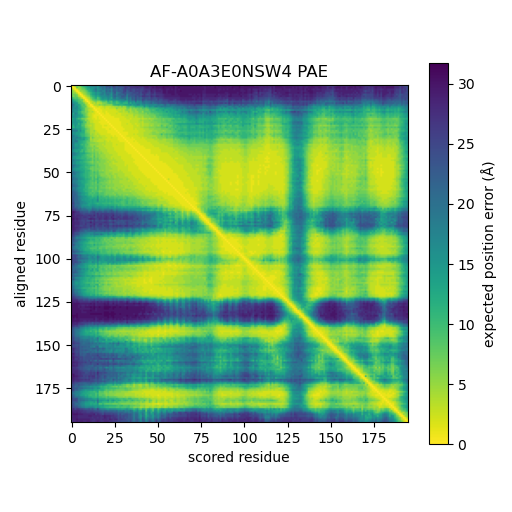M 714 C CA . LEU A 1 97 ? 2.587 3.147 -14.498 1.00 89.62 97 LEU A CA 1
ATOM 715 C C . LEU A 1 97 ? 1.290 3.751 -15.038 1.00 89.62 97 LEU A C 1
ATOM 717 O O . LEU A 1 97 ? 0.384 3.010 -15.430 1.00 89.62 97 LEU A O 1
ATOM 721 N N . VAL A 1 98 ? 1.214 5.080 -15.085 1.00 91.12 98 VAL A N 1
ATOM 722 C CA . VAL A 1 98 ? 0.077 5.856 -15.592 1.00 91.12 98 VAL A CA 1
ATOM 723 C C . VAL A 1 98 ? 0.555 6.828 -16.687 1.00 91.12 98 VAL A C 1
ATOM 725 O O . VAL A 1 98 ? 0.388 8.046 -16.570 1.00 91.12 98 VAL A O 1
ATOM 728 N N . PRO A 1 99 ? 1.184 6.325 -17.766 1.00 83.25 99 PRO A N 1
ATOM 729 C CA . PRO A 1 99 ? 1.639 7.167 -18.860 1.00 83.25 99 PRO A CA 1
ATOM 730 C C . PRO A 1 99 ? 0.446 7.828 -19.561 1.00 83.25 99 PRO A C 1
ATOM 732 O O . PRO A 1 99 ? -0.607 7.226 -19.763 1.00 83.25 99 PRO A O 1
ATOM 735 N N . THR A 1 100 ? 0.618 9.079 -19.985 1.00 81.06 100 THR A N 1
ATOM 736 C CA . THR A 1 100 ? -0.423 9.839 -20.705 1.00 81.06 100 THR A CA 1
ATOM 737 C C . THR A 1 100 ? -0.448 9.555 -22.207 1.00 81.06 100 THR A C 1
ATOM 739 O O . THR A 1 100 ? -1.387 9.948 -22.899 1.00 81.06 100 THR A O 1
ATOM 742 N N . THR A 1 101 ? 0.590 8.896 -22.725 1.00 77.00 101 THR A N 1
ATOM 743 C CA . THR A 1 101 ? 0.830 8.689 -24.160 1.00 77.00 101 THR A CA 1
ATOM 744 C C . THR A 1 101 ? 0.654 7.239 -24.611 1.00 77.00 101 THR A C 1
ATOM 746 O O . THR A 1 101 ? 0.546 6.993 -25.812 1.00 77.00 101 THR A O 1
ATOM 749 N N . THR A 1 102 ? 0.613 6.281 -23.683 1.00 76.75 102 THR A N 1
ATOM 750 C CA . THR A 1 102 ? 0.537 4.837 -23.956 1.00 76.75 102 THR A CA 1
ATOM 751 C C . THR A 1 102 ? -0.491 4.157 -23.046 1.00 76.75 102 THR A C 1
ATOM 753 O O . THR A 1 102 ? -1.241 4.816 -22.327 1.00 76.75 102 THR A O 1
ATOM 756 N N . PHE A 1 103 ? -0.593 2.828 -23.131 1.00 83.50 103 PHE A N 1
ATOM 757 C CA . PHE A 1 103 ? -1.458 2.047 -22.252 1.00 83.50 103 PHE A CA 1
ATOM 758 C C . PHE A 1 103 ? -0.969 2.125 -20.796 1.00 83.50 103 PHE A C 1
ATOM 760 O O . PHE A 1 103 ? 0.233 2.050 -20.545 1.00 83.50 103 PHE A O 1
ATOM 767 N N . PHE A 1 104 ? -1.900 2.265 -19.849 1.00 89.75 104 PHE A N 1
ATOM 768 C CA . PHE A 1 104 ? -1.592 2.334 -18.421 1.00 89.75 104 PHE A CA 1
ATOM 769 C C . PHE A 1 104 ? -1.598 0.949 -17.768 1.00 89.75 104 PHE A C 1
ATOM 771 O O . PHE A 1 104 ? -2.426 0.100 -18.090 1.00 89.75 104 PHE A O 1
ATOM 778 N N . TYR A 1 105 ? -0.715 0.737 -16.795 1.00 91.62 105 TYR A N 1
ATOM 779 C CA . TYR A 1 105 ? -0.613 -0.520 -16.041 1.00 91.62 105 TYR A CA 1
ATOM 780 C C . TYR A 1 105 ? -1.479 -0.511 -14.780 1.00 91.62 105 TYR A C 1
ATOM 782 O O . TYR A 1 105 ? -1.852 -1.564 -14.264 1.00 91.62 105 TYR A O 1
ATOM 790 N N . MET A 1 106 ? -1.833 0.681 -14.297 1.00 94.38 106 MET A N 1
ATOM 791 C CA . MET A 1 106 ? -2.807 0.886 -13.229 1.00 94.38 106 MET A CA 1
ATOM 792 C C . MET A 1 106 ? -3.509 2.239 -13.385 1.00 94.38 106 MET A C 1
ATOM 794 O O . MET A 1 106 ? -3.055 3.093 -14.138 1.00 94.38 106 MET A O 1
ATOM 798 N N . GLN A 1 107 ? -4.632 2.431 -12.692 1.00 91.81 107 GLN A N 1
ATOM 799 C CA . GLN A 1 107 ? -5.424 3.660 -12.813 1.00 91.81 107 GLN A CA 1
ATOM 800 C C . GLN A 1 107 ? -4.823 4.840 -12.033 1.00 91.81 107 GLN A C 1
ATOM 802 O O . GLN A 1 107 ? -4.883 5.974 -12.497 1.00 91.81 107 GLN A O 1
ATOM 807 N N . GLU A 1 108 ? -4.271 4.576 -10.851 1.00 92.31 108 GLU A N 1
ATOM 808 C CA . GLU A 1 108 ? -3.676 5.580 -9.970 1.00 92.31 108 GLU A CA 1
ATOM 809 C C . GLU A 1 108 ? -2.641 4.889 -9.087 1.00 92.31 108 GLU A C 1
ATOM 811 O O . GLU A 1 108 ? -2.944 3.854 -8.490 1.00 92.31 108 GLU A O 1
ATOM 816 N N . VAL A 1 109 ? -1.430 5.442 -9.010 1.00 93.00 109 VAL A N 1
ATOM 817 C CA . VAL A 1 109 ? -0.425 4.952 -8.066 1.00 93.00 109 VAL A CA 1
ATOM 818 C C . VAL A 1 109 ? -0.792 5.469 -6.673 1.00 93.00 109 VAL A C 1
ATOM 820 O O . VAL A 1 109 ? -0.967 6.674 -6.509 1.00 93.00 109 VAL A O 1
ATOM 823 N N . PRO A 1 110 ? -0.888 4.608 -5.648 1.00 93.50 110 PRO A N 1
ATOM 824 C CA . PRO A 1 110 ? -1.083 5.055 -4.278 1.00 93.50 110 PRO A CA 1
ATOM 825 C C . PRO A 1 110 ? 0.061 5.972 -3.827 1.00 93.50 110 PRO A C 1
ATOM 827 O O . PRO A 1 110 ? 1.234 5.592 -3.863 1.00 93.50 110 PRO A O 1
ATOM 830 N N . GLU A 1 111 ? -0.280 7.180 -3.385 1.00 90.38 111 GLU A N 1
ATOM 831 C CA . GLU A 1 111 ? 0.692 8.102 -2.788 1.00 90.38 111 GLU A CA 1
ATOM 832 C C . GLU A 1 111 ? 0.950 7.749 -1.321 1.00 90.38 111 GLU A C 1
ATOM 834 O O . GLU A 1 111 ? 2.095 7.764 -0.873 1.00 90.38 111 GLU A O 1
ATOM 839 N N . THR A 1 112 ? -0.111 7.376 -0.592 1.00 91.25 112 THR A N 1
ATOM 840 C CA . THR A 1 112 ? -0.057 7.127 0.852 1.00 91.25 112 THR A CA 1
ATOM 841 C C . THR A 1 112 ? -0.611 5.772 1.272 1.00 91.25 112 THR A C 1
ATOM 843 O O . THR A 1 112 ? -1.528 5.222 0.657 1.00 91.25 112 THR A O 1
ATOM 846 N N . ASP A 1 113 ? -0.048 5.246 2.354 1.00 90.25 113 ASP A N 1
ATOM 847 C CA . ASP A 1 113 ? -0.462 4.011 3.000 1.00 90.25 113 ASP A CA 1
ATOM 848 C C . ASP A 1 113 ? -1.745 4.177 3.846 1.00 90.25 113 ASP A C 1
ATOM 850 O O . ASP A 1 113 ? -2.354 5.248 3.944 1.00 90.25 113 ASP A O 1
ATOM 854 N N . GLY A 1 114 ? -2.193 3.103 4.503 1.00 88.00 114 GLY A N 1
ATOM 855 C CA . GLY A 1 114 ? -3.355 3.151 5.396 1.00 88.00 114 GLY A CA 1
ATOM 856 C C . GLY A 1 114 ? -3.205 4.092 6.605 1.00 88.00 114 GLY A C 1
ATOM 857 O O . GLY A 1 114 ? -4.207 4.428 7.251 1.00 88.00 114 GLY A O 1
ATOM 858 N N . TRP A 1 115 ? -1.987 4.520 6.934 1.00 86.88 115 TRP A N 1
ATOM 859 C CA . TRP A 1 115 ? -1.670 5.428 8.034 1.00 86.88 115 TRP A CA 1
ATOM 860 C C . TRP A 1 115 ? -1.416 6.872 7.594 1.00 86.88 115 TRP A C 1
ATOM 862 O O . TRP A 1 115 ? -1.443 7.750 8.456 1.00 86.88 115 TRP A O 1
ATOM 872 N N . GLY A 1 116 ? -1.303 7.124 6.290 1.00 87.81 116 GLY A N 1
ATOM 873 C CA . GLY A 1 116 ? -1.031 8.434 5.707 1.00 87.81 116 GLY A CA 1
ATOM 874 C C . GLY A 1 116 ? 0.452 8.705 5.448 1.00 87.81 116 GLY A C 1
ATOM 875 O O . GLY A 1 116 ? 0.792 9.841 5.130 1.00 87.81 116 GLY A O 1
ATOM 876 N N . ASN A 1 117 ? 1.325 7.704 5.579 1.00 86.00 117 ASN A N 1
ATOM 877 C CA . ASN A 1 117 ? 2.729 7.828 5.194 1.00 86.00 117 ASN A CA 1
ATOM 878 C C . ASN A 1 117 ? 2.872 7.668 3.684 1.00 86.00 117 ASN A C 1
ATOM 880 O O . ASN A 1 117 ? 2.128 6.902 3.075 1.00 86.00 117 ASN A O 1
ATOM 884 N N . THR A 1 118 ? 3.849 8.342 3.086 1.00 88.12 118 THR A N 1
ATOM 885 C CA . THR A 1 118 ? 4.169 8.168 1.668 1.00 88.12 118 THR A CA 1
ATOM 886 C C . THR A 1 118 ? 4.881 6.844 1.419 1.00 88.12 118 THR A C 1
ATOM 888 O O . THR A 1 118 ? 5.750 6.461 2.202 1.00 88.12 118 THR A O 1
ATOM 891 N N . TYR A 1 119 ? 4.550 6.167 0.319 1.00 87.38 119 TYR A N 1
ATOM 892 C CA . TYR A 1 119 ? 5.305 4.989 -0.113 1.00 87.38 119 TYR A CA 1
ATOM 893 C C . TYR A 1 119 ? 6.686 5.369 -0.646 1.00 87.38 119 TYR A C 1
ATOM 895 O O . TYR A 1 119 ? 6.842 6.371 -1.346 1.00 87.38 119 TYR A O 1
ATOM 903 N N . GLU A 1 120 ? 7.661 4.505 -0.383 1.00 83.94 120 GLU A N 1
ATOM 904 C CA . GLU A 1 120 ? 9.002 4.582 -0.956 1.00 83.94 120 GLU A CA 1
ATOM 905 C C . GLU A 1 120 ? 9.166 3.463 -1.989 1.00 83.94 120 GLU A C 1
ATOM 907 O O . GLU A 1 120 ? 8.868 2.296 -1.719 1.00 83.94 120 GLU A O 1
ATOM 912 N N . TYR A 1 121 ? 9.603 3.825 -3.194 1.00 83.88 121 TYR A N 1
ATOM 913 C CA . TYR A 1 121 ? 9.743 2.915 -4.327 1.00 83.88 121 TYR A CA 1
ATOM 914 C C . TYR A 1 121 ? 11.216 2.757 -4.678 1.00 83.88 121 TYR A C 1
ATOM 916 O O . TYR A 1 121 ? 11.929 3.750 -4.779 1.00 83.88 121 TYR A O 1
ATOM 924 N N . TYR A 1 122 ? 11.659 1.524 -4.908 1.00 79.69 122 TYR A N 1
ATOM 925 C CA . TYR A 1 122 ? 13.034 1.220 -5.288 1.00 79.69 122 TYR A CA 1
ATOM 926 C C . TYR A 1 122 ? 13.054 0.289 -6.493 1.00 79.69 122 TYR A C 1
ATOM 928 O O . TYR A 1 122 ? 12.392 -0.754 -6.497 1.00 79.69 122 TYR A O 1
ATOM 936 N N . LEU A 1 123 ? 13.832 0.667 -7.505 1.00 74.62 123 LEU A N 1
ATOM 937 C CA . LEU A 1 123 ? 14.018 -0.098 -8.734 1.00 74.62 123 LEU A CA 1
ATOM 938 C C . LEU A 1 123 ? 15.521 -0.282 -8.978 1.00 74.62 123 LEU A C 1
ATOM 940 O O . LEU A 1 123 ? 16.285 0.677 -8.894 1.00 74.62 123 LEU A O 1
ATOM 944 N N . ALA A 1 124 ? 15.942 -1.506 -9.293 1.00 69.88 124 ALA A N 1
ATOM 945 C CA . ALA A 1 124 ? 17.290 -1.805 -9.776 1.00 69.88 124 ALA A CA 1
ATOM 946 C C . ALA A 1 124 ? 17.237 -2.803 -10.933 1.00 69.88 124 ALA A C 1
ATOM 948 O O . ALA A 1 124 ? 16.420 -3.733 -10.922 1.00 69.88 124 ALA A O 1
ATOM 949 N N . ASN A 1 125 ? 18.150 -2.663 -11.894 1.00 58.75 125 ASN A N 1
ATOM 950 C CA . ASN A 1 125 ? 18.389 -3.679 -12.914 1.00 58.75 125 ASN A CA 1
ATOM 951 C C . ASN A 1 125 ? 19.907 -3.861 -13.132 1.00 58.75 125 ASN A C 1
ATOM 953 O O . ASN A 1 125 ? 20.587 -3.096 -13.807 1.00 58.75 125 ASN A O 1
ATOM 957 N N . GLY A 1 126 ? 20.404 -4.938 -12.506 1.00 50.22 126 GLY A N 1
ATOM 958 C CA . GLY A 1 126 ? 21.669 -5.619 -12.791 1.00 50.22 126 GLY A CA 1
ATOM 959 C C . GLY A 1 126 ? 22.951 -5.053 -12.166 1.00 50.22 126 GLY A C 1
ATOM 960 O O . GLY A 1 126 ? 23.472 -4.067 -12.659 1.00 50.22 126 GLY A O 1
ATOM 961 N N . TYR A 1 127 ? 23.572 -5.786 -11.224 1.00 42.53 127 TYR A N 1
ATOM 962 C CA . TYR A 1 127 ? 24.915 -6.385 -11.408 1.00 42.53 127 TYR A CA 1
ATOM 963 C C . TYR A 1 127 ? 25.238 -7.458 -10.351 1.00 42.53 127 TYR A C 1
ATOM 965 O O . TYR A 1 127 ? 24.643 -7.472 -9.277 1.00 42.53 127 TYR A O 1
ATOM 973 N N . ASP A 1 128 ? 26.180 -8.342 -10.707 1.00 37.06 128 ASP A N 1
ATOM 974 C CA . ASP A 1 128 ? 26.804 -9.418 -9.919 1.00 37.06 128 ASP A CA 1
ATOM 975 C C . ASP A 1 128 ? 26.762 -9.215 -8.391 1.00 37.06 128 ASP A C 1
ATOM 977 O O . ASP A 1 128 ? 27.646 -8.584 -7.806 1.00 37.06 128 ASP A O 1
ATOM 981 N N . VAL A 1 129 ? 25.811 -9.865 -7.713 1.00 34.00 129 VAL A N 1
ATOM 982 C CA . VAL A 1 129 ? 26.144 -10.393 -6.388 1.00 34.00 129 VAL A CA 1
ATOM 983 C C . VAL A 1 129 ? 27.167 -11.495 -6.628 1.00 34.00 129 VAL A C 1
ATOM 985 O O . VAL A 1 129 ? 27.027 -12.297 -7.551 1.00 34.00 129 VAL A O 1
ATOM 988 N N . THR A 1 130 ? 28.247 -11.481 -5.857 1.00 34.66 130 THR A N 1
ATOM 989 C CA . THR A 1 130 ? 29.339 -12.458 -5.925 1.00 34.66 130 THR A CA 1
ATOM 990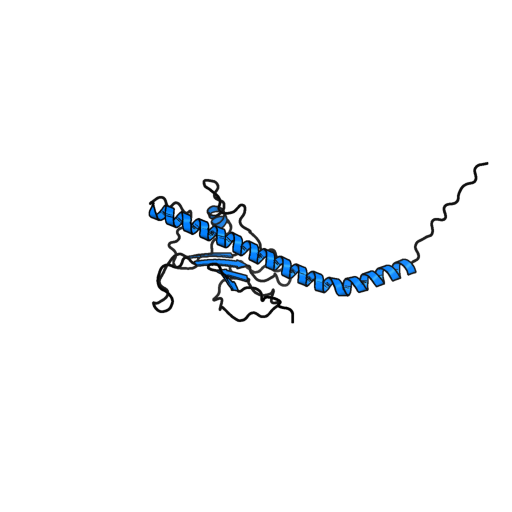 C C . THR A 1 130 ? 28.828 -13.895 -6.142 1.00 34.66 130 THR A C 1
ATOM 992 O O . THR A 1 130 ? 27.737 -14.206 -5.663 1.00 34.66 130 THR A O 1
ATOM 995 N N . PRO A 1 131 ? 29.590 -14.791 -6.813 1.00 36.34 131 PRO A N 1
ATOM 996 C CA . PRO A 1 131 ? 29.086 -15.988 -7.521 1.00 36.34 131 PRO A CA 1
ATOM 997 C C . PRO A 1 131 ? 28.375 -17.086 -6.702 1.00 36.34 131 PRO A C 1
ATOM 999 O O . PRO A 1 131 ? 28.209 -18.200 -7.192 1.00 36.34 131 PRO A O 1
ATOM 1002 N N . GLU A 1 132 ? 27.979 -16.838 -5.460 1.00 36.31 132 GLU A N 1
ATOM 1003 C CA . GLU A 1 132 ? 27.589 -17.866 -4.498 1.00 36.31 132 GLU A CA 1
ATOM 1004 C C . GLU A 1 132 ? 26.092 -17.878 -4.172 1.00 36.31 132 GLU A C 1
ATOM 1006 O O . GLU A 1 132 ? 25.620 -18.853 -3.590 1.00 36.31 132 GLU A O 1
ATOM 1011 N N . ILE A 1 133 ? 25.306 -16.883 -4.605 1.00 35.69 133 ILE A N 1
ATOM 1012 C CA . ILE A 1 133 ? 23.843 -16.913 -4.461 1.00 35.69 133 ILE A CA 1
ATOM 1013 C C . ILE A 1 133 ? 23.182 -16.385 -5.742 1.00 35.69 133 ILE A C 1
ATOM 1015 O O . ILE A 1 133 ? 22.870 -15.211 -5.863 1.00 35.69 133 ILE A O 1
ATOM 1019 N N . MET A 1 134 ? 22.936 -17.312 -6.673 1.00 32.06 134 MET A N 1
ATOM 1020 C CA . MET A 1 134 ? 22.056 -17.180 -7.848 1.00 32.06 134 MET A CA 1
ATOM 1021 C C . MET A 1 134 ? 22.554 -16.247 -8.967 1.00 32.06 134 MET A C 1
ATOM 1023 O O . MET A 1 134 ? 22.454 -15.028 -8.910 1.00 32.06 134 MET A O 1
ATOM 1027 N N . GLY A 1 135 ? 23.052 -16.861 -10.044 1.00 32.22 135 GLY A N 1
ATOM 1028 C CA . GLY A 1 135 ? 23.432 -16.158 -11.263 1.00 32.22 135 GLY A CA 1
ATOM 1029 C C . GLY A 1 135 ? 22.260 -15.470 -11.978 1.00 32.22 135 GLY A C 1
ATOM 1030 O O . GLY A 1 135 ? 21.124 -15.935 -11.932 1.00 32.22 135 GLY A O 1
ATOM 1031 N N . THR A 1 136 ? 22.621 -14.421 -12.725 1.00 38.00 136 THR A N 1
ATOM 1032 C CA . THR A 1 136 ? 21.867 -13.801 -13.832 1.00 38.00 136 THR A CA 1
ATOM 1033 C C . THR A 1 136 ? 20.787 -12.772 -13.437 1.00 38.00 136 THR A C 1
ATOM 1035 O O . THR A 1 136 ? 19.714 -13.119 -12.965 1.00 38.00 136 THR A O 1
ATOM 1038 N N . GLN A 1 137 ? 21.088 -11.486 -13.691 1.00 46.88 137 GLN A N 1
ATOM 1039 C CA . GLN A 1 137 ? 20.169 -10.347 -13.916 1.00 46.88 137 GLN A CA 1
ATOM 1040 C C . GLN A 1 137 ? 18.802 -10.418 -13.203 1.00 46.88 137 GLN A C 1
ATOM 1042 O O . GLN A 1 137 ? 17.773 -10.661 -13.829 1.00 46.88 137 GLN A O 1
ATOM 1047 N N . SER A 1 138 ? 18.775 -10.181 -11.890 1.00 50.97 138 SER A N 1
ATOM 1048 C CA . SER A 1 138 ? 17.510 -10.021 -11.166 1.00 50.97 138 SER A CA 1
ATOM 1049 C C . SER A 1 138 ? 17.097 -8.550 -11.160 1.00 50.97 138 SER A C 1
ATOM 1051 O O . SER A 1 138 ? 17.768 -7.725 -10.544 1.00 50.97 138 SER A O 1
ATOM 1053 N N . ASN A 1 139 ? 15.996 -8.223 -11.839 1.00 60.28 139 ASN A N 1
ATOM 1054 C CA . ASN A 1 139 ? 15.314 -6.943 -11.649 1.00 60.28 139 ASN A CA 1
ATOM 1055 C C . ASN A 1 139 ? 14.766 -6.923 -10.222 1.00 60.28 139 ASN A C 1
ATOM 1057 O O . ASN A 1 139 ? 13.939 -7.771 -9.879 1.00 60.28 139 ASN A O 1
ATOM 1061 N N . VAL A 1 140 ? 15.242 -5.996 -9.393 1.00 66.75 140 VAL A N 1
ATOM 1062 C CA . VAL A 1 140 ? 14.754 -5.857 -8.022 1.00 66.75 140 VAL A CA 1
ATOM 1063 C C . VAL A 1 140 ? 13.765 -4.705 -7.980 1.00 66.75 140 VAL A C 1
ATOM 1065 O O . VAL A 1 140 ? 14.108 -3.569 -8.296 1.00 66.75 140 VAL A O 1
ATOM 1068 N N . VAL A 1 141 ? 12.534 -5.018 -7.586 1.00 78.81 141 VAL A N 1
ATOM 1069 C CA . VAL A 1 141 ? 11.497 -4.029 -7.287 1.00 78.81 141 VAL A CA 1
ATOM 1070 C C . VAL A 1 141 ? 11.182 -4.156 -5.814 1.00 78.81 141 VAL A C 1
ATOM 1072 O O . VAL A 1 141 ? 10.767 -5.233 -5.377 1.00 78.81 141 VAL A O 1
ATOM 1075 N N . ALA A 1 142 ? 11.348 -3.069 -5.069 1.00 80.69 142 ALA A N 1
ATOM 1076 C CA . ALA A 1 142 ? 10.902 -2.981 -3.692 1.00 80.69 142 ALA A CA 1
ATOM 1077 C C . ALA A 1 142 ? 9.966 -1.788 -3.497 1.00 80.69 142 ALA A C 1
ATOM 1079 O O . ALA A 1 142 ? 10.139 -0.719 -4.078 1.00 80.69 142 ALA A O 1
ATOM 1080 N N . ILE A 1 143 ? 8.946 -2.003 -2.679 1.00 85.56 143 ILE A N 1
ATOM 1081 C CA . ILE A 1 143 ? 8.018 -0.983 -2.215 1.00 85.56 143 ILE A CA 1
ATOM 1082 C C . ILE A 1 143 ? 8.074 -1.052 -0.700 1.00 85.56 143 ILE A C 1
ATOM 1084 O O . ILE A 1 143 ? 7.942 -2.138 -0.126 1.00 85.56 143 ILE A O 1
ATOM 1088 N N . CYS A 1 144 ? 8.258 0.090 -0.060 1.00 84.81 144 CYS A N 1
ATOM 1089 C CA . CYS A 1 144 ? 8.23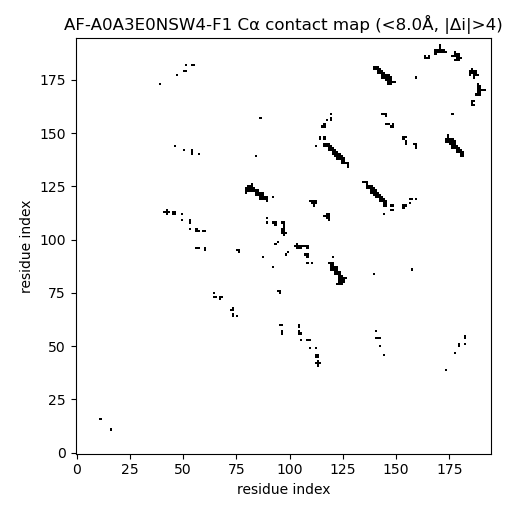7 0.200 1.382 1.00 84.81 144 CYS A CA 1
ATOM 1090 C C . CYS A 1 144 ? 7.133 1.146 1.844 1.00 84.81 144 CYS A C 1
ATOM 1092 O O . CYS A 1 144 ? 6.866 2.180 1.233 1.00 84.81 144 CYS A O 1
ATOM 1094 N N . SER A 1 145 ? 6.486 0.753 2.933 1.00 86.06 145 SER A N 1
ATOM 1095 C CA . SER A 1 145 ? 5.573 1.571 3.713 1.00 86.06 145 SER A CA 1
ATOM 1096 C C . SER A 1 145 ? 6.204 1.755 5.089 1.00 86.06 145 SER A C 1
ATOM 1098 O O . SER A 1 145 ? 6.399 0.743 5.775 1.00 86.06 145 SER A O 1
ATOM 1100 N N . PRO A 1 146 ? 6.502 2.992 5.511 1.00 80.44 146 PRO A N 1
ATOM 1101 C CA . PRO A 1 146 ? 7.019 3.245 6.846 1.00 80.44 146 PRO A CA 1
ATOM 1102 C C . PRO A 1 146 ? 6.062 2.760 7.940 1.00 80.44 146 PRO A C 1
ATOM 1104 O O . PRO A 1 146 ? 4.849 2.640 7.726 1.00 80.44 146 PRO A O 1
ATOM 1107 N N . ALA A 1 147 ? 6.606 2.523 9.130 1.00 74.38 147 ALA A N 1
ATOM 1108 C CA . ALA A 1 147 ? 5.839 2.238 10.333 1.00 74.38 147 ALA A CA 1
ATOM 1109 C C . ALA A 1 147 ? 4.716 3.261 10.587 1.00 74.38 147 ALA A C 1
ATOM 1111 O O . ALA A 1 147 ? 4.757 4.421 10.154 1.00 74.38 147 ALA A O 1
ATOM 1112 N N . LYS A 1 148 ? 3.699 2.846 11.352 1.00 74.69 148 LYS A N 1
ATOM 1113 C CA . LYS A 1 148 ? 2.636 3.750 11.806 1.00 74.69 148 LYS A CA 1
ATOM 1114 C C . LYS A 1 148 ? 3.256 4.996 12.474 1.00 74.69 148 LYS A C 1
ATOM 1116 O O . LYS A 1 148 ? 4.101 4.836 13.350 1.00 74.69 148 LYS A O 1
ATOM 1121 N N . PRO A 1 149 ? 2.756 6.214 12.183 1.00 70.44 149 PRO A N 1
ATOM 1122 C CA . PRO A 1 149 ? 3.168 7.423 12.884 1.00 70.44 149 PRO A CA 1
ATOM 1123 C C . PRO A 1 149 ? 3.027 7.282 14.401 1.00 70.44 149 PRO A C 1
ATOM 1125 O O . PRO A 1 149 ? 1.924 7.057 14.924 1.00 70.44 149 PRO A O 1
ATOM 1128 N N . GLU A 1 150 ? 4.126 7.480 15.118 1.00 67.31 150 GLU A N 1
ATOM 1129 C CA . GLU A 1 150 ? 4.109 7.659 16.563 1.00 67.31 150 GLU A CA 1
ATOM 1130 C C . GLU A 1 150 ? 3.854 9.133 16.889 1.00 67.31 150 GLU A C 1
ATOM 1132 O O . GLU A 1 150 ? 4.456 10.037 16.312 1.00 67.31 150 GLU A O 1
ATOM 1137 N N . ASN A 1 151 ? 2.926 9.405 17.810 1.00 63.84 151 ASN A N 1
ATOM 1138 C CA . ASN A 1 151 ? 2.619 10.762 18.290 1.00 63.84 151 ASN A CA 1
ATOM 1139 C C . ASN A 1 151 ? 2.273 11.795 17.193 1.00 63.84 151 ASN A C 1
ATOM 1141 O O . ASN A 1 151 ? 2.425 12.997 17.401 1.00 63.84 151 ASN A O 1
ATOM 1145 N N . GLY A 1 152 ? 1.778 11.340 16.037 1.00 60.69 152 GLY A N 1
ATOM 1146 C CA . GLY A 1 152 ? 1.420 12.215 14.916 1.00 60.69 152 GLY A CA 1
ATOM 1147 C C . GLY A 1 152 ? 2.612 12.731 14.107 1.00 60.69 152 GLY A C 1
ATOM 1148 O O . GLY A 1 152 ? 2.426 13.613 13.273 1.00 60.69 152 GLY A O 1
ATOM 1149 N N . VAL A 1 153 ? 3.813 12.192 14.332 1.00 58.75 153 VAL A N 1
ATOM 1150 C CA . VAL A 1 153 ? 4.989 12.464 13.505 1.00 58.75 153 VAL A CA 1
ATOM 1151 C C . VAL A 1 153 ? 5.049 11.410 12.407 1.00 58.75 153 VAL A C 1
ATOM 1153 O O . VAL A 1 153 ? 5.196 10.222 12.687 1.00 58.75 153 VAL A O 1
ATOM 1156 N N . THR A 1 154 ? 4.903 11.838 11.156 1.00 61.44 154 THR A N 1
ATOM 1157 C CA . THR A 1 154 ? 5.170 10.979 9.999 1.00 61.44 154 THR A CA 1
ATOM 1158 C C . THR A 1 154 ? 6.672 10.690 9.931 1.00 61.44 154 THR A C 1
ATOM 1160 O O . THR A 1 154 ? 7.458 11.631 10.105 1.00 61.44 154 THR A O 1
ATOM 1163 N N . PRO A 1 155 ? 7.092 9.440 9.674 1.00 62.62 155 PRO A N 1
ATOM 1164 C CA . PRO A 1 155 ? 8.492 9.120 9.418 1.00 62.62 155 PRO A CA 1
ATOM 1165 C C . PRO A 1 155 ? 9.063 10.008 8.301 1.00 62.62 155 PRO A C 1
ATOM 1167 O O . PRO A 1 155 ? 8.339 10.423 7.393 1.00 62.62 155 PRO A O 1
ATOM 1170 N N . ALA A 1 156 ? 10.347 10.360 8.401 1.00 57.88 156 ALA A N 1
ATOM 1171 C CA . ALA A 1 156 ? 11.024 11.126 7.356 1.00 57.88 156 ALA A CA 1
ATOM 1172 C C . ALA A 1 156 ? 11.064 10.333 6.033 1.00 57.88 156 ALA A C 1
ATOM 1174 O O . ALA A 1 156 ? 10.967 9.107 6.037 1.00 57.88 156 ALA A O 1
ATOM 1175 N N . ALA A 1 157 ? 11.218 11.027 4.902 1.00 53.56 157 ALA A N 1
ATOM 1176 C CA . ALA A 1 157 ? 11.464 10.365 3.621 1.00 53.56 157 ALA A CA 1
ATOM 1177 C C . ALA A 1 157 ? 12.773 9.556 3.674 1.00 53.56 157 ALA A C 1
ATOM 1179 O O . ALA A 1 157 ? 13.733 9.996 4.310 1.00 53.56 157 ALA A O 1
ATOM 1180 N N . ASN A 1 158 ? 12.802 8.419 2.981 1.00 55.06 158 ASN A N 1
ATOM 1181 C CA . ASN A 1 158 ? 13.877 7.426 2.973 1.00 55.06 158 ASN A CA 1
ATOM 1182 C C . ASN A 1 158 ? 14.089 6.733 4.330 1.00 55.06 158 ASN A C 1
ATOM 1184 O O . ASN A 1 158 ? 15.207 6.357 4.684 1.00 55.06 158 ASN A O 1
ATOM 1188 N N . THR A 1 159 ? 13.029 6.571 5.125 1.00 60.09 159 THR A N 1
ATOM 1189 C CA . THR A 1 159 ? 13.141 5.832 6.397 1.00 60.09 159 THR A CA 1
ATOM 1190 C C . TH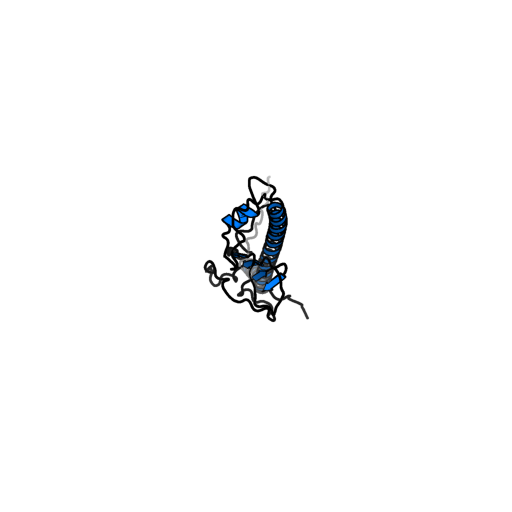R A 1 159 ? 13.270 4.332 6.193 1.00 60.09 159 THR A C 1
ATOM 1192 O O . THR A 1 159 ? 13.673 3.637 7.124 1.00 60.09 159 THR A O 1
ATOM 1195 N N . CYS A 1 160 ? 13.028 3.849 4.973 1.00 61.38 160 CYS A N 1
ATOM 1196 C CA . CYS A 1 160 ? 13.206 2.453 4.623 1.00 61.38 160 CYS A CA 1
ATOM 1197 C C . CYS A 1 160 ? 14.620 2.085 4.136 1.00 61.38 160 CYS A C 1
ATOM 1199 O O . CYS A 1 160 ? 14.822 1.030 3.531 1.00 61.38 160 CYS A O 1
ATOM 1201 N N . GLU A 1 161 ? 15.618 2.939 4.378 1.00 51.72 161 GLU A N 1
ATOM 1202 C CA . GLU A 1 161 ? 17.019 2.645 4.072 1.00 51.72 161 GLU A CA 1
ATOM 1203 C C . GLU A 1 161 ? 17.617 1.686 5.123 1.00 51.72 161 GLU A C 1
ATOM 1205 O O . GLU A 1 161 ? 17.946 2.077 6.243 1.00 51.72 161 GLU A O 1
ATOM 1210 N N . GLY A 1 162 ? 17.775 0.405 4.769 1.00 52.28 162 GLY A N 1
ATOM 1211 C CA . GLY A 1 162 ? 18.449 -0.583 5.616 1.00 52.28 162 GLY A CA 1
ATOM 1212 C C . GLY A 1 162 ? 18.354 -2.026 5.114 1.00 52.28 162 GLY A C 1
ATOM 1213 O O . GLY A 1 162 ? 17.520 -2.365 4.275 1.00 52.28 162 GLY A O 1
ATOM 1214 N N . ASP A 1 163 ? 19.208 -2.898 5.654 1.00 53.88 163 ASP A N 1
ATOM 1215 C CA . ASP A 1 163 ? 19.166 -4.333 5.364 1.00 53.88 163 ASP A CA 1
ATOM 1216 C C . ASP A 1 163 ? 17.973 -4.983 6.078 1.00 53.88 163 ASP A C 1
ATOM 1218 O O . ASP A 1 163 ? 17.981 -5.209 7.293 1.00 53.88 163 ASP A O 1
ATOM 1222 N N . TYR A 1 164 ? 16.933 -5.327 5.319 1.00 58.56 164 TYR A N 1
ATOM 1223 C CA . TYR A 1 164 ? 15.796 -6.077 5.843 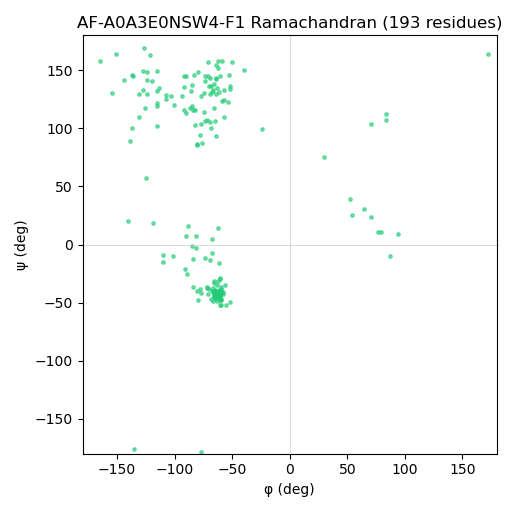1.00 58.56 164 TYR A CA 1
ATOM 1224 C C . TYR A 1 164 ? 16.107 -7.574 5.874 1.00 58.56 164 TYR A C 1
ATOM 1226 O O . TYR A 1 164 ? 16.058 -8.269 4.858 1.00 58.56 164 TYR A O 1
ATOM 1234 N N . LEU A 1 165 ? 16.404 -8.094 7.066 1.00 52.22 165 LEU A N 1
ATOM 1235 C CA . LEU A 1 165 ? 16.564 -9.531 7.273 1.00 52.22 165 LEU A CA 1
ATOM 1236 C C . LEU A 1 165 ? 15.198 -10.228 7.271 1.00 52.22 165 LEU A C 1
ATOM 1238 O O . LEU A 1 165 ? 14.284 -9.846 8.005 1.00 52.22 165 LEU A O 1
ATOM 1242 N N . VAL A 1 166 ? 15.082 -11.301 6.489 1.00 53.25 166 VAL A N 1
ATOM 1243 C CA . VAL A 1 166 ? 13.924 -12.202 6.525 1.00 53.25 166 VAL A CA 1
ATOM 1244 C C . VAL A 1 166 ? 13.942 -12.944 7.866 1.00 53.25 166 VAL A C 1
ATOM 1246 O O . VAL A 1 166 ? 14.717 -13.879 8.059 1.00 53.25 166 VAL A O 1
ATOM 1249 N N . GLY A 1 167 ? 13.124 -12.495 8.819 1.00 55.56 167 GLY A N 1
ATOM 1250 C CA . GLY A 1 167 ? 13.089 -12.998 10.194 1.00 55.56 167 GLY A CA 1
ATOM 1251 C C . GLY A 1 167 ? 11.697 -13.430 10.659 1.00 55.56 167 GLY A C 1
ATOM 1252 O O . GLY A 1 167 ? 10.691 -13.182 9.997 1.00 55.56 167 GLY A O 1
ATOM 1253 N N . GLY A 1 168 ? 11.641 -14.097 11.816 1.00 49.41 168 GLY A N 1
ATOM 1254 C CA . GLY A 1 168 ? 10.384 -14.489 12.458 1.00 49.41 168 GLY A CA 1
ATOM 1255 C C . GLY A 1 168 ? 9.602 -13.275 12.965 1.00 49.41 168 GLY A C 1
ATOM 1256 O O . GLY A 1 168 ? 10.159 -12.408 13.635 1.00 49.41 168 GLY A O 1
ATOM 1257 N N . PHE A 1 169 ? 8.309 -13.224 12.646 1.00 54.44 169 PHE A N 1
ATOM 1258 C CA . PHE A 1 169 ? 7.441 -12.081 12.930 1.00 54.44 169 PHE A CA 1
ATOM 1259 C C . PHE A 1 169 ? 6.729 -12.217 14.280 1.00 54.44 169 PHE A C 1
ATOM 1261 O O . PHE A 1 169 ? 6.159 -13.267 14.582 1.00 54.44 169 PHE A O 1
ATOM 1268 N N . ILE A 1 170 ? 6.700 -11.132 15.058 1.00 52.94 170 ILE A N 1
ATOM 1269 C CA . ILE A 1 170 ? 5.886 -11.022 16.275 1.00 52.94 170 ILE A CA 1
ATOM 1270 C C . ILE A 1 170 ? 4.553 -10.369 15.891 1.00 52.94 170 ILE A C 1
ATOM 1272 O O . ILE A 1 170 ? 4.510 -9.343 15.213 1.00 52.94 170 ILE A O 1
ATOM 1276 N N . ALA A 1 171 ? 3.442 -11.000 16.270 1.00 44.75 171 ALA A N 1
ATOM 1277 C CA . ALA A 1 171 ? 2.107 -10.491 15.978 1.00 44.75 171 ALA A CA 1
ATOM 1278 C C . ALA A 1 171 ? 1.861 -9.145 16.690 1.00 44.75 171 ALA A C 1
ATOM 1280 O O . ALA A 1 171 ? 2.256 -8.979 17.840 1.00 44.75 171 ALA A O 1
ATOM 1281 N N . THR A 1 172 ? 1.141 -8.233 16.024 1.00 55.66 172 THR A N 1
ATOM 1282 C CA . THR A 1 172 ? 0.714 -6.882 16.481 1.00 55.66 172 THR A CA 1
ATOM 1283 C C . THR A 1 172 ? 1.734 -5.744 16.436 1.00 55.66 172 THR A C 1
ATOM 1285 O O . THR A 1 172 ? 1.431 -4.645 16.895 1.00 55.66 172 THR A O 1
ATOM 1288 N N . ASP A 1 173 ? 2.883 -5.952 15.802 1.00 64.56 173 ASP A N 1
ATOM 1289 C CA . ASP A 1 173 ? 3.871 -4.891 15.639 1.00 64.56 173 ASP A CA 1
ATOM 1290 C C . ASP A 1 173 ? 3.509 -3.957 14.463 1.00 64.56 173 ASP A C 1
ATOM 1292 O O . ASP A 1 173 ? 3.875 -4.190 13.310 1.00 64.56 173 ASP A O 1
ATOM 1296 N N . TYR A 1 174 ? 2.685 -2.941 14.743 1.00 70.31 174 TYR A N 1
ATOM 1297 C CA . TYR A 1 174 ? 2.360 -1.863 13.793 1.00 70.31 174 TYR A CA 1
ATOM 1298 C C . TYR A 1 174 ? 3.441 -0.768 13.757 1.00 70.31 174 TYR A C 1
ATOM 1300 O O . TYR A 1 174 ? 3.311 0.186 12.991 1.00 70.31 174 TYR A O 1
ATOM 1308 N N . GLU A 1 175 ? 4.466 -0.883 14.603 1.00 69.12 175 GLU A N 1
ATOM 1309 C CA . GLU A 1 175 ? 5.562 0.082 14.763 1.00 69.12 175 GLU A CA 1
ATOM 1310 C C . GLU A 1 175 ? 6.739 -0.243 13.830 1.00 69.12 175 GLU A C 1
ATOM 1312 O O . GLU A 1 175 ? 7.789 0.386 13.889 1.00 69.12 175 GLU A O 1
ATOM 1317 N N . GLN A 1 176 ? 6.556 -1.212 12.932 1.00 73.19 176 GLN A N 1
ATOM 1318 C CA . GLN A 1 176 ? 7.554 -1.638 11.961 1.00 73.19 176 GLN A CA 1
ATOM 1319 C C . GLN A 1 176 ? 7.106 -1.355 10.535 1.00 73.19 176 GLN A C 1
ATOM 1321 O O . GLN A 1 176 ? 5.922 -1.460 10.205 1.00 73.19 176 GLN A O 1
ATOM 1326 N N . ASP A 1 177 ? 8.088 -1.091 9.679 1.00 76.94 177 ASP A N 1
ATOM 1327 C CA . ASP A 1 177 ? 7.870 -0.930 8.246 1.00 76.94 177 ASP A CA 1
ATOM 1328 C C . ASP A 1 177 ? 7.323 -2.207 7.604 1.00 76.94 177 ASP A C 1
ATOM 1330 O O . ASP A 1 177 ? 7.613 -3.336 8.021 1.00 76.94 177 ASP A O 1
ATOM 1334 N N . ILE A 1 178 ? 6.574 -2.024 6.524 1.00 82.19 178 ILE A N 1
ATOM 1335 C CA . ILE A 1 178 ? 6.120 -3.102 5.653 1.00 82.19 178 ILE A CA 1
ATOM 1336 C C . ILE A 1 178 ? 6.923 -3.009 4.365 1.00 82.19 178 ILE A C 1
ATOM 1338 O O . ILE A 1 178 ? 6.922 -1.974 3.703 1.00 82.19 178 ILE A O 1
ATOM 1342 N N . VAL A 1 179 ? 7.576 -4.107 3.990 1.00 81.56 179 VAL A N 1
ATOM 1343 C CA . VAL A 1 179 ? 8.465 -4.154 2.827 1.00 81.56 179 VAL A CA 1
ATOM 1344 C C . VAL A 1 179 ? 8.029 -5.277 1.909 1.00 81.56 179 VAL A C 1
ATOM 1346 O O . VAL A 1 179 ? 8.060 -6.462 2.264 1.00 81.56 179 VAL A O 1
ATOM 1349 N N . TRP A 1 180 ? 7.630 -4.892 0.705 1.00 85.56 180 TRP A N 1
ATOM 1350 C CA . TRP A 1 180 ? 7.336 -5.793 -0.394 1.00 85.56 180 TRP A CA 1
ATOM 1351 C C . TRP A 1 180 ? 8.503 -5.755 -1.375 1.00 85.56 180 TRP A C 1
ATOM 1353 O O . TRP A 1 180 ? 8.898 -4.674 -1.794 1.00 85.56 180 TRP A O 1
ATOM 1363 N N . ALA A 1 181 ? 9.053 -6.908 -1.747 1.00 81.81 181 ALA A N 1
ATOM 1364 C CA . ALA A 1 181 ? 10.065 -6.997 -2.788 1.00 81.81 181 ALA A CA 1
ATOM 1365 C C . ALA A 1 181 ? 9.907 -8.269 -3.621 1.00 81.81 181 ALA A C 1
ATOM 1367 O O . ALA A 1 181 ? 9.615 -9.347 -3.099 1.00 81.81 181 ALA A O 1
ATOM 1368 N N . ASN A 1 182 ? 10.137 -8.154 -4.926 1.00 78.31 182 ASN A N 1
ATOM 1369 C CA . ASN A 1 182 ? 10.235 -9.292 -5.844 1.00 78.31 182 ASN A CA 1
ATOM 1370 C C . ASN A 1 182 ? 9.056 -10.285 -5.784 1.00 78.31 182 ASN A C 1
ATOM 1372 O O . ASN A 1 182 ? 9.238 -11.499 -5.850 1.00 78.31 182 ASN A O 1
ATOM 1376 N N . GLY A 1 183 ? 7.828 -9.774 -5.639 1.00 80.00 183 GLY A N 1
ATOM 1377 C CA . GLY A 1 183 ? 6.616 -10.601 -5.583 1.00 80.00 183 GLY A CA 1
ATOM 1378 C C . GLY A 1 183 ? 6.245 -11.107 -4.185 1.00 80.00 183 GLY A C 1
ATOM 1379 O O . GLY A 1 183 ? 5.135 -11.609 -3.998 1.00 80.00 183 GLY A O 1
ATOM 1380 N N . GLY A 1 184 ? 7.119 -10.938 -3.192 1.00 79.88 184 GLY A N 1
ATOM 1381 C CA . GLY A 1 184 ? 6.906 -11.362 -1.811 1.00 79.88 184 GLY A CA 1
ATOM 1382 C C . GLY A 1 184 ? 6.987 -10.207 -0.819 1.00 79.88 184 GLY A C 1
ATOM 1383 O O . GLY A 1 184 ? 7.512 -9.142 -1.112 1.00 79.88 184 GLY A O 1
ATOM 1384 N N . PHE A 1 185 ? 6.478 -10.417 0.391 1.00 77.94 185 PHE A N 1
ATOM 1385 C CA . PHE A 1 185 ? 6.823 -9.526 1.495 1.00 77.94 185 PHE A CA 1
ATOM 1386 C C . PHE A 1 185 ? 8.116 -10.019 2.135 1.00 77.94 185 PHE A C 1
ATOM 1388 O O . PHE A 1 185 ? 8.149 -11.127 2.668 1.00 77.94 185 PHE A O 1
ATOM 1395 N N . VAL A 1 186 ? 9.155 -9.187 2.088 1.00 73.38 186 VAL A N 1
ATOM 1396 C CA . VAL A 1 186 ? 10.389 -9.376 2.868 1.00 73.38 186 VAL A CA 1
ATOM 1397 C C . VAL A 1 186 ? 10.092 -9.089 4.335 1.00 73.38 186 VAL A C 1
ATOM 1399 O O . VAL A 1 186 ? 10.550 -9.797 5.229 1.00 73.38 186 VAL A O 1
ATOM 1402 N N . ARG A 1 187 ? 9.230 -8.092 4.563 1.00 72.38 187 ARG A N 1
ATOM 1403 C CA . ARG A 1 187 ? 8.694 -7.741 5.867 1.00 72.38 187 ARG A CA 1
ATOM 1404 C C . ARG A 1 187 ? 7.183 -7.600 5.768 1.00 72.38 187 ARG A C 1
ATOM 1406 O O . ARG A 1 187 ? 6.675 -6.681 5.130 1.00 72.38 187 ARG A O 1
ATOM 1413 N N . ALA A 1 188 ? 6.467 -8.544 6.370 1.00 65.06 188 ALA A N 1
ATOM 1414 C CA . ALA A 1 188 ? 5.015 -8.528 6.449 1.00 65.06 188 ALA A CA 1
ATOM 1415 C C . ALA A 1 188 ? 4.559 -8.603 7.906 1.00 65.06 188 ALA A C 1
ATOM 1417 O O . ALA A 1 188 ? 5.187 -9.273 8.723 1.00 65.06 188 ALA A O 1
ATOM 1418 N N . PRO A 1 189 ? 3.422 -7.989 8.234 1.00 59.19 189 PRO A N 1
ATOM 1419 C CA . PRO A 1 189 ? 2.810 -8.165 9.535 1.00 59.19 189 PRO A CA 1
ATOM 1420 C C . PRO A 1 189 ? 2.390 -9.614 9.770 1.00 59.19 189 PRO A C 1
ATOM 1422 O O . PRO A 1 189 ? 1.793 -10.264 8.906 1.00 59.19 189 PRO A O 1
ATOM 1425 N N . GLY A 1 190 ? 2.714 -10.110 10.965 1.00 48.66 190 GLY A N 1
ATOM 1426 C CA . GLY A 1 190 ? 2.417 -11.471 11.386 1.00 48.66 190 GLY A CA 1
ATOM 1427 C C . GLY A 1 190 ? 0.923 -11.784 11.297 1.00 48.66 190 GLY A C 1
ATOM 1428 O O . GLY A 1 190 ? 0.070 -11.021 11.756 1.00 48.66 190 GLY A O 1
ATOM 1429 N N . ARG A 1 191 ? 0.611 -12.941 10.708 1.00 41.62 191 ARG A N 1
ATOM 1430 C CA . ARG A 1 191 ? -0.729 -13.528 10.703 1.00 41.62 191 ARG A CA 1
ATOM 1431 C C . ARG A 1 191 ? -1.195 -13.703 12.151 1.00 41.62 191 ARG A C 1
ATOM 1433 O O . ARG A 1 191 ? -0.524 -14.357 12.941 1.00 41.62 191 ARG A O 1
ATOM 1440 N N . VAL A 1 192 ? -2.352 -13.136 12.493 1.00 44.53 192 VAL A N 1
ATOM 1441 C CA . VAL A 1 192 ? -3.040 -13.478 13.742 1.00 44.53 192 VAL A CA 1
ATOM 1442 C C . VAL A 1 192 ? -3.777 -14.786 13.493 1.00 44.53 192 VAL A C 1
ATOM 1444 O O . VAL A 1 192 ? -4.940 -14.781 13.090 1.00 44.53 192 VAL A O 1
ATOM 1447 N N . ASP A 1 193 ? -3.080 -15.901 13.678 1.00 44.34 193 ASP A N 1
ATOM 1448 C CA . ASP A 1 193 ? -3.754 -17.168 13.912 1.00 44.34 193 ASP A CA 1
ATOM 1449 C C . ASP A 1 193 ? -4.126 -17.245 15.383 1.00 44.34 193 ASP A C 1
ATOM 1451 O O . ASP A 1 193 ? -3.284 -17.188 16.275 1.00 44.34 193 ASP A O 1
ATOM 1455 N N . GLN A 1 194 ? -5.437 -17.268 15.595 1.00 43.59 194 GLN A N 1
ATOM 1456 C CA . GLN A 1 194 ? -6.081 -17.578 16.855 1.00 43.59 194 GLN A CA 1
ATOM 1457 C C . GLN A 1 194 ? -5.888 -19.071 17.180 1.00 43.59 194 GLN A C 1
ATOM 1459 O O . GLN A 1 194 ? -6.022 -19.900 16.276 1.00 43.59 194 GLN A O 1
ATOM 1464 N N . ASN A 1 195 ? -5.696 -19.349 18.477 1.00 35.81 195 ASN A N 1
ATOM 1465 C CA . ASN A 1 195 ? -5.493 -20.630 19.187 1.00 35.81 195 ASN A CA 1
ATOM 1466 C C . ASN A 1 195 ? -4.057 -21.142 19.321 1.00 35.81 195 ASN A C 1
ATOM 1468 O O . ASN A 1 195 ? -3.529 -21.737 18.358 1.00 35.81 195 ASN A O 1
#

Sequence (195 aa):
MLQKLRNRQGGFTLIELLIVIAIIGIIAAILIPNLLDALQKSKQKRTMADMRTTGAAVFAWISDEAAATAAGQSGAPFSLTDPQLTSVTHSDITGILVPTTTFFYMQEVPETDGWGNTYEYYLANGYDVTPEIMGTQSNVVAICSPAKPENGVTPAANTCEGDYLVGGFIATDYEQDIVWANGGFVRAPGRVDQN

Foldseek 3Di:
DDDDDPPPPDDDDPVNVVVVVVVVVVVCVVVVVVVVLVLLVVLQVQQVVLQLLLVVLVVVLVVVQVVCVVVVNHDQPDDLAAQDFDKDDLVSSCCRQVPPPDDHSDDHRDQAGSQRAGKIWTWHWDDDPDPPPDDDIDTKIKIKHAAHDDPPDHDDPPPVPDDLAQDDADAPCS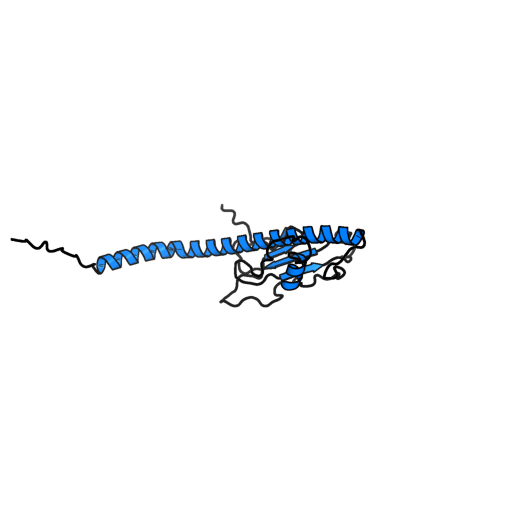NGMWMDMDSGTSDGHDDPDDD